Protein AF-A0A955HHL4-F1 (afdb_monomer_lite)

Foldseek 3Di:
DVVVVVVVVLVVVLVVLLVVLVVQCVPVVPVPVSNVVSVVSNVVSVVVVVVVVVVQVVVVVVVCVVPVDPDDDDDDDDPPPPVDDPDDDDDDDDDDDDDDDDDPDDDDDDPDDPPQWDWDADPVGIDTHRPPPPVVPPPPQDDPDPQWGWDFDPDPDPPTDIDTDGPDPPDQPLFFAPQKDFQPPQAAADVQLEPCVVPVRFIAHPLCRVLVNQLQVQLVVVVFAKHFHHAPPHVPADSNCCCPPDVDSCRRNRQKTWMDTDPDDPDLVSLVSSQVSLVVSQKHKAKEDQDVVVLVVSVVVPRDNVRYDHDHPDPHIIIIIGHD

Sequence (324 aa):
KVIDWIVAISSLLIILVLAYAGFGLVVSGGNQSAYEKAKGYFMNAIIGLIIILAAWTLIDTLMKVLVDDTKFGPWNEIDSSNCGGVRNLAYQHSDGQGNAAALPDAPEAPAECPANYQLTCGSSGCSCTLSIVIETPQLDGTCDNPDYVFQCPPGGGVGGSCYCAPPPPPAVPTSGCPDCIALPSGIPRKSRACDDSVNPNCQISASIASNLQLMHEVIGANGVNGQVTEAYPPTGYSPSDPTGIHSNPCHGNGTCVDYNFSGSTNSPENINIVIEAANDFGLRAVYEVELEAQRQTLINAGVPAGSIQTVAHITAPHFSIYKR

Radius of gyration: 31.94 Å; chains: 1; bounding box: 80×77×76 Å

Secondary structure (DSSP, 8-state):
-HHHHHHHHHHHHHHHHHHHHHHHHHHTTT-HHHHHHHHHHHHHHHHHHHHHHHHHHHHHHHHHHHHT-S---SS----TTSSS----------------PPPS------S-PPTTEEEEEETTEEEEEE----------S--SSTT-EEE--TT--TT---EEEPPPP----SSS-TTEEEPPTTS-B-TTSS-TTT-TT-EEEHHHHHHHHHHHHHHHHTT--EEEEE-BSPTT-BTTBTTSS-SSTTTTTTSEEEEEESSS---HHHHHHHHHHHHHTTEEEEEEES-HHHHHHHHHTT--GGGEEE-TT-SS-EEEEEE-

pLDDT: mean 77.37, std 18.68, range [34.28, 98.31]

Structure (mmCIF, N/CA/C/O backbone):
data_AF-A0A955HHL4-F1
#
_entry.id   AF-A0A955HHL4-F1
#
loop_
_atom_site.group_PDB
_atom_site.id
_atom_site.type_symbol
_atom_site.label_atom_id
_atom_site.label_alt_id
_atom_site.label_comp_id
_atom_site.label_asym_id
_atom_site.label_entity_id
_atom_site.label_seq_id
_atom_site.pdbx_PDB_ins_code
_atom_site.Cartn_x
_atom_site.Cartn_y
_atom_site.Cartn_z
_atom_site.occupancy
_atom_site.B_iso_or_equiv
_atom_site.auth_seq_id
_atom_site.auth_comp_id
_atom_site.auth_asym_id
_atom_site.auth_atom_id
_atom_site.pdbx_PDB_model_num
ATOM 1 N N . LYS A 1 1 ? -11.581 0.707 12.298 1.00 58.44 1 LYS A N 1
ATOM 2 C CA . LYS A 1 1 ? -11.362 1.834 13.244 1.00 58.44 1 LYS A CA 1
ATOM 3 C C . LYS A 1 1 ? -12.622 2.666 13.525 1.00 58.44 1 LYS A C 1
ATOM 5 O O . LYS A 1 1 ? -13.034 2.691 14.672 1.00 58.44 1 LYS A O 1
ATOM 10 N N . VAL A 1 2 ? -13.266 3.347 12.558 1.00 69.12 2 VAL A N 1
ATOM 11 C CA . VAL A 1 2 ? -14.468 4.184 12.852 1.00 69.12 2 VAL A CA 1
ATOM 12 C C . VAL A 1 2 ? -15.654 3.356 13.367 1.00 69.12 2 VAL A C 1
ATOM 14 O O . VAL A 1 2 ? -16.311 3.751 14.326 1.00 69.12 2 VAL A O 1
ATOM 17 N N . ILE A 1 3 ? -15.896 2.186 12.771 1.00 74.81 3 ILE A N 1
ATOM 18 C CA . ILE A 1 3 ? -16.975 1.276 13.184 1.00 74.81 3 ILE A CA 1
ATOM 19 C C . ILE A 1 3 ? -16.744 0.771 14.615 1.00 74.81 3 ILE A C 1
ATOM 21 O O . ILE A 1 3 ? -17.655 0.844 15.435 1.00 74.81 3 ILE A O 1
ATOM 25 N N . ASP A 1 4 ? -15.516 0.364 14.946 1.00 74.44 4 ASP A N 1
ATOM 26 C CA . ASP A 1 4 ? -15.147 -0.124 16.286 1.00 74.44 4 ASP A CA 1
ATOM 27 C C . ASP A 1 4 ? -15.416 0.932 17.366 1.00 74.44 4 ASP A C 1
ATOM 29 O O . ASP A 1 4 ? -15.992 0.636 18.414 1.00 74.44 4 ASP A O 1
ATOM 33 N N . TRP A 1 5 ? -15.082 2.194 17.076 1.00 82.81 5 TRP A N 1
ATOM 34 C CA . TRP A 1 5 ? -15.365 3.325 17.961 1.00 82.81 5 TRP A CA 1
ATOM 35 C C . TRP A 1 5 ? -16.865 3.545 18.182 1.00 82.81 5 TRP A C 1
ATOM 37 O O . TRP A 1 5 ? -17.295 3.775 19.315 1.00 82.81 5 TRP A O 1
ATOM 47 N N . ILE A 1 6 ? -17.676 3.449 17.126 1.00 82.25 6 ILE A N 1
ATOM 48 C CA . ILE A 1 6 ? -19.133 3.615 17.221 1.00 82.25 6 ILE A CA 1
ATOM 49 C C . ILE A 1 6 ? -19.755 2.473 18.032 1.00 82.25 6 ILE A C 1
ATOM 51 O O . ILE A 1 6 ? -20.616 2.725 18.880 1.00 82.25 6 ILE A O 1
ATOM 55 N N . VAL A 1 7 ? -19.306 1.232 17.819 1.00 82.88 7 VAL A N 1
ATOM 56 C CA . VAL A 1 7 ? -19.783 0.055 18.561 1.00 82.88 7 VAL A CA 1
ATOM 57 C C . VAL A 1 7 ? -19.408 0.158 20.040 1.00 82.88 7 VAL A C 1
ATOM 59 O O . VAL A 1 7 ? -20.262 -0.078 20.899 1.00 82.88 7 VAL A O 1
ATOM 62 N N . ALA A 1 8 ? -18.182 0.581 20.356 1.00 83.06 8 ALA A N 1
ATOM 63 C CA . ALA A 1 8 ? -17.728 0.765 21.733 1.00 83.06 8 ALA A CA 1
ATOM 64 C C . ALA A 1 8 ? -18.543 1.840 22.476 1.00 83.06 8 ALA A C 1
ATOM 66 O O . ALA A 1 8 ? -19.050 1.587 23.571 1.00 83.06 8 ALA A O 1
ATOM 67 N N . ILE A 1 9 ? -18.739 3.015 21.865 1.00 90.19 9 ILE A N 1
ATOM 68 C CA . ILE A 1 9 ? -19.518 4.112 22.467 1.00 90.19 9 ILE A CA 1
ATOM 69 C C . ILE A 1 9 ? -20.990 3.715 22.628 1.00 90.19 9 ILE A C 1
ATOM 71 O O . ILE A 1 9 ? -21.579 3.946 23.685 1.00 90.19 9 ILE A O 1
ATOM 75 N N . SER A 1 10 ? -21.583 3.073 21.619 1.00 86.75 10 SER A N 1
ATOM 76 C CA . SER A 1 10 ? -22.980 2.618 21.678 1.00 86.75 10 SER A CA 1
ATOM 77 C C . SER A 1 10 ? -23.187 1.578 22.780 1.00 86.75 10 SER A C 1
ATOM 79 O O . SER A 1 10 ? -24.149 1.669 23.542 1.00 86.75 10 SER A O 1
ATOM 81 N N . SER A 1 11 ? -22.253 0.635 22.920 1.00 88.31 11 SER A N 1
ATOM 82 C CA . SER A 1 11 ? -22.291 -0.386 23.975 1.00 88.31 11 SER A CA 1
ATOM 83 C C . SER A 1 11 ? -22.210 0.243 25.367 1.00 88.31 11 SER A C 1
ATOM 85 O O . SER A 1 11 ? -22.990 -0.107 26.252 1.00 88.31 11 SER A O 1
ATOM 87 N N . LEU A 1 12 ? -21.329 1.231 25.552 1.00 93.62 12 LEU A N 1
ATOM 88 C CA . LEU A 1 12 ? -21.210 1.964 26.812 1.00 93.62 12 LEU A CA 1
ATOM 89 C C . LEU A 1 12 ? -22.505 2.715 27.164 1.00 93.62 12 LEU A C 1
ATOM 91 O O . LEU A 1 12 ? -22.959 2.663 28.307 1.00 93.62 12 LEU A O 1
ATOM 95 N N . LEU A 1 13 ? -23.131 3.377 26.187 1.00 93.19 13 LEU A N 1
ATOM 96 C CA . LEU A 1 13 ? -24.400 4.084 26.392 1.00 93.19 13 LEU A CA 1
ATOM 97 C C . LEU A 1 13 ? -25.528 3.131 26.803 1.00 93.19 13 LEU A C 1
ATOM 99 O O . LEU A 1 13 ? -26.284 3.450 27.720 1.00 93.19 13 LEU A O 1
ATOM 103 N N . ILE A 1 14 ? -25.616 1.950 26.183 1.00 92.69 14 ILE A N 1
ATOM 104 C CA . ILE A 1 14 ? -26.604 0.927 26.557 1.00 92.69 14 ILE A CA 1
ATOM 105 C C . ILE A 1 14 ? -26.404 0.496 28.014 1.00 92.69 14 ILE A C 1
ATOM 107 O O . ILE A 1 14 ? -27.377 0.440 28.767 1.00 92.69 14 ILE A O 1
ATOM 111 N N . ILE A 1 15 ? -25.159 0.259 28.440 1.00 95.44 15 ILE A N 1
ATOM 112 C CA . ILE A 1 15 ? -24.839 -0.115 29.827 1.00 95.44 15 ILE A CA 1
ATOM 113 C C . ILE A 1 15 ? -25.286 0.978 30.805 1.00 95.44 15 ILE A C 1
ATOM 115 O O . ILE A 1 15 ? -25.924 0.673 31.814 1.00 95.44 15 ILE A O 1
ATOM 119 N N . LEU A 1 16 ? -25.011 2.250 30.501 1.00 96.50 16 LEU A N 1
ATOM 120 C CA . LEU A 1 16 ? -25.405 3.372 31.359 1.00 96.50 16 LEU A CA 1
ATOM 121 C C . LEU A 1 16 ? -26.928 3.514 31.469 1.00 96.50 16 LEU A C 1
ATOM 123 O O . LEU A 1 16 ? -27.446 3.726 32.567 1.00 96.50 16 LEU A O 1
ATOM 127 N N . VAL A 1 17 ? -27.655 3.356 30.361 1.00 95.62 17 VAL A N 1
ATOM 128 C CA . VAL A 1 17 ? -29.125 3.412 30.362 1.00 95.62 17 VAL A CA 1
ATOM 129 C C . VAL A 1 17 ? -29.716 2.240 31.144 1.00 95.62 17 VAL A C 1
ATOM 131 O O . VAL A 1 17 ? -30.630 2.449 31.943 1.00 95.62 17 VAL A O 1
ATOM 134 N N . LEU A 1 18 ? -29.184 1.026 30.973 1.00 95.50 18 LEU A N 1
ATOM 135 C CA . LEU A 1 18 ? -29.625 -0.152 31.725 1.00 95.50 18 LEU A CA 1
ATOM 136 C C . LEU A 1 18 ? -29.349 -0.007 33.223 1.00 95.50 18 LEU A C 1
ATOM 138 O O . LEU A 1 18 ? -30.218 -0.340 34.027 1.00 95.50 18 LEU A O 1
ATOM 142 N N . ALA A 1 19 ? -28.190 0.534 33.606 1.00 96.69 19 ALA A N 1
ATOM 143 C CA . ALA A 1 19 ? -27.858 0.802 35.002 1.00 96.69 19 ALA A CA 1
ATOM 144 C C . ALA A 1 19 ? -28.785 1.867 35.612 1.00 96.69 19 ALA A C 1
ATOM 146 O O . ALA A 1 19 ? -29.329 1.659 36.696 1.00 96.69 19 ALA A O 1
ATOM 147 N N . TYR A 1 20 ? -29.026 2.974 34.900 1.00 96.38 20 TYR A N 1
ATOM 148 C CA . TYR A 1 20 ? -29.937 4.036 35.337 1.00 96.38 20 TYR A CA 1
ATOM 149 C C . TYR A 1 20 ? -31.377 3.528 35.496 1.00 96.38 20 TYR A C 1
ATOM 151 O O . TYR A 1 20 ? -32.010 3.742 36.532 1.00 96.38 20 TYR A O 1
ATOM 159 N N . ALA A 1 21 ? -31.888 2.812 34.493 1.00 95.81 21 ALA A N 1
ATOM 160 C CA . ALA A 1 21 ? -33.230 2.242 34.528 1.00 95.81 21 ALA A CA 1
ATOM 161 C C . ALA A 1 21 ? -33.353 1.144 35.599 1.00 95.81 21 ALA A C 1
ATOM 163 O O . ALA A 1 21 ? -34.337 1.116 36.337 1.00 95.81 21 ALA A O 1
ATOM 164 N N . GLY A 1 22 ? -32.338 0.286 35.737 1.00 95.00 22 GLY A N 1
ATOM 165 C CA . GLY A 1 22 ? -32.272 -0.766 36.751 1.00 95.00 22 GLY A CA 1
ATOM 166 C C . GLY A 1 22 ? -32.261 -0.210 38.174 1.00 95.00 22 GLY A C 1
ATOM 167 O O . GLY A 1 22 ? -33.030 -0.663 39.020 1.00 95.00 22 GLY A O 1
ATOM 168 N N . PHE A 1 23 ? -31.470 0.833 38.429 1.00 96.25 23 PHE A N 1
ATOM 169 C CA . PHE A 1 23 ? -31.482 1.535 39.712 1.00 96.25 23 PHE A CA 1
ATOM 170 C C . PHE A 1 23 ? -32.852 2.165 40.000 1.00 96.25 23 PHE A C 1
ATOM 172 O O . PHE A 1 23 ? -33.385 2.019 41.101 1.00 96.25 23 PHE A O 1
ATOM 179 N N . GLY A 1 24 ? -33.465 2.798 38.994 1.00 94.25 24 GLY A N 1
ATOM 180 C CA . GLY A 1 24 ? -34.817 3.349 39.099 1.00 94.25 24 GLY A CA 1
ATOM 181 C C . GLY A 1 24 ? -35.877 2.297 39.443 1.00 94.25 24 GLY A C 1
ATOM 182 O O . GLY A 1 24 ? -36.775 2.576 40.234 1.00 94.25 24 GLY A O 1
ATOM 183 N N . LEU A 1 25 ? -35.750 1.074 38.916 1.00 94.19 25 LEU A N 1
ATOM 184 C CA . LEU A 1 25 ? -36.640 -0.039 39.258 1.00 94.19 25 LEU A CA 1
ATOM 185 C C . LEU A 1 25 ? -36.514 -0.430 40.737 1.00 94.19 25 LEU A C 1
ATOM 187 O O . LEU A 1 25 ? -37.538 -0.591 41.400 1.00 94.19 25 LEU A O 1
ATOM 191 N N . VAL A 1 26 ? -35.292 -0.518 41.271 1.00 95.62 26 VAL A N 1
ATOM 192 C CA . VAL A 1 26 ? -35.042 -0.911 42.673 1.00 95.62 26 VAL A CA 1
ATOM 193 C C . VAL A 1 26 ? -35.503 0.164 43.662 1.00 95.62 26 VAL A C 1
ATOM 195 O O . VAL A 1 26 ? -36.130 -0.153 44.671 1.00 95.62 26 VAL A O 1
ATOM 198 N N . VAL A 1 27 ? -35.232 1.440 43.375 1.00 95.50 27 VAL A N 1
ATOM 199 C CA . VAL A 1 27 ? -35.503 2.557 44.305 1.00 95.50 27 VAL A CA 1
ATOM 200 C C . VAL A 1 27 ? -36.935 3.097 44.189 1.00 95.50 27 VAL A C 1
ATOM 202 O O . VAL A 1 27 ? -37.364 3.899 45.014 1.00 95.50 27 VAL A O 1
ATOM 205 N N . SER A 1 28 ? -37.721 2.624 43.217 1.00 93.06 28 SER A N 1
ATOM 206 C CA . SER A 1 28 ? -39.102 3.079 42.993 1.00 93.06 28 SER A CA 1
ATOM 207 C C . SER A 1 28 ? -40.029 2.937 44.211 1.00 93.06 28 SER A C 1
ATOM 209 O O . SER A 1 28 ? -41.023 3.659 44.293 1.00 93.06 28 SER A O 1
ATOM 211 N N . GLY A 1 29 ? -39.709 2.064 45.176 1.00 88.94 29 GLY A N 1
ATOM 212 C CA . GLY A 1 29 ? -40.283 2.100 46.529 1.00 88.94 29 GLY A CA 1
ATOM 213 C C . GLY A 1 29 ? -41.813 1.988 46.598 1.00 88.94 29 GLY A C 1
ATOM 214 O O . GLY A 1 29 ? -42.413 2.482 47.547 1.00 88.94 29 GLY A O 1
ATOM 215 N N . GLY A 1 30 ? -42.453 1.388 45.588 1.00 87.06 30 GLY A N 1
ATOM 216 C CA . GLY A 1 30 ? -43.914 1.260 45.493 1.00 87.06 30 GLY A CA 1
ATOM 217 C C . GLY A 1 30 ? -44.631 2.409 44.768 1.00 87.06 30 GLY A C 1
ATOM 218 O O . GLY A 1 30 ? -45.850 2.365 44.618 1.00 87.06 30 GLY A O 1
ATOM 219 N N . ASN A 1 31 ? -43.914 3.421 44.267 1.00 94.56 31 ASN A N 1
ATOM 220 C CA . ASN A 1 31 ? -44.491 4.420 43.368 1.00 94.56 31 ASN A CA 1
ATOM 221 C C . ASN A 1 31 ? -44.706 3.807 41.972 1.00 94.56 31 ASN A C 1
ATOM 223 O O . ASN A 1 31 ? -43.765 3.673 41.186 1.00 94.56 31 ASN A O 1
ATOM 227 N N . GLN A 1 32 ? -45.961 3.476 41.660 1.00 93.31 32 GLN A N 1
ATOM 228 C CA . GLN A 1 32 ? -46.356 2.836 40.402 1.00 93.31 32 GLN A CA 1
ATOM 229 C C . GLN A 1 32 ? -45.919 3.628 39.158 1.00 93.31 32 GLN A C 1
ATOM 231 O O . GLN A 1 32 ? -45.435 3.047 38.190 1.00 93.31 32 GLN A O 1
ATOM 236 N N . SER A 1 33 ? -46.019 4.961 39.196 1.00 92.94 33 SER A N 1
ATOM 237 C CA . SER A 1 33 ? -45.634 5.815 38.066 1.00 92.94 33 SER A CA 1
ATOM 238 C C . SER A 1 33 ? -44.121 5.791 37.821 1.00 92.94 33 SER A C 1
ATOM 240 O O . SER A 1 33 ? -43.669 5.682 36.679 1.00 92.94 33 SER A O 1
ATOM 242 N N . ALA A 1 34 ? -43.323 5.836 38.892 1.00 92.31 34 ALA A N 1
ATOM 243 C CA . ALA A 1 34 ? -41.868 5.741 38.792 1.00 92.31 34 ALA A CA 1
ATOM 244 C C . ALA A 1 34 ? -41.421 4.358 38.289 1.00 92.31 34 ALA A C 1
ATOM 246 O O . ALA A 1 34 ? -40.525 4.272 37.447 1.00 92.31 34 ALA A O 1
ATOM 247 N N . TYR A 1 35 ? -42.083 3.292 38.753 1.00 94.94 35 TYR A N 1
ATOM 248 C CA . TYR A 1 35 ? -41.841 1.924 38.298 1.00 94.94 35 TYR A CA 1
ATOM 249 C C . TYR A 1 35 ? -42.119 1.759 36.799 1.00 94.94 35 TYR A C 1
ATOM 251 O O . TYR A 1 35 ? -41.266 1.265 36.062 1.00 94.94 35 TYR A O 1
ATOM 259 N N . GLU A 1 36 ? -43.282 2.212 36.324 1.00 94.56 36 GLU A N 1
ATOM 260 C CA . GLU A 1 36 ? -43.659 2.105 34.910 1.00 94.56 36 GLU A CA 1
ATOM 261 C C . GLU A 1 36 ? -42.694 2.875 34.005 1.00 94.56 36 GLU A C 1
ATOM 263 O O . GLU A 1 36 ? -42.279 2.364 32.961 1.00 94.56 36 GLU A O 1
ATOM 268 N N . LYS A 1 37 ? -42.254 4.062 34.439 1.00 93.81 37 LYS A N 1
ATOM 269 C CA . LYS A 1 37 ? -41.269 4.860 33.704 1.00 93.81 37 LYS A CA 1
ATOM 270 C C . LYS A 1 37 ? -39.905 4.167 33.628 1.00 93.81 37 LYS A C 1
ATOM 272 O O . LYS A 1 37 ? -39.328 4.075 32.544 1.00 93.81 37 LYS A O 1
ATOM 277 N N . ALA A 1 38 ? -39.402 3.646 34.748 1.00 93.38 38 ALA A N 1
ATOM 278 C CA . ALA A 1 38 ? -38.130 2.923 34.788 1.00 93.38 38 ALA A CA 1
ATOM 279 C C . ALA A 1 38 ? -38.178 1.632 33.949 1.00 93.38 38 ALA A C 1
ATOM 281 O O . ALA A 1 38 ? -37.255 1.357 33.179 1.00 93.38 38 ALA A O 1
ATOM 282 N N . LYS A 1 39 ? -39.292 0.891 34.009 1.00 94.06 39 LYS A N 1
ATOM 283 C CA . LYS A 1 39 ? -39.538 -0.297 33.178 1.00 94.06 39 LYS A CA 1
ATOM 284 C C 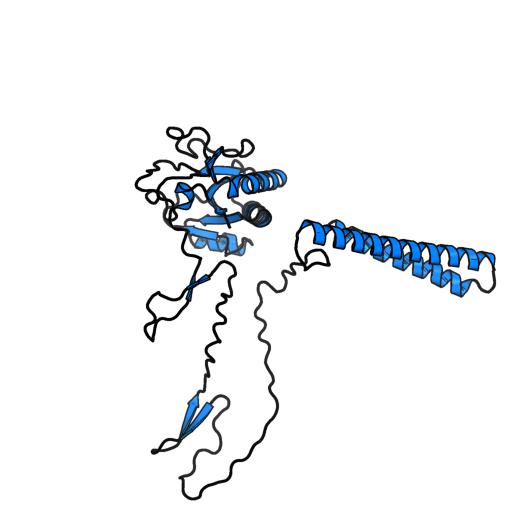. LYS A 1 39 ? -39.555 0.041 31.688 1.00 94.06 39 LYS A C 1
ATOM 286 O O . LYS A 1 39 ? -38.993 -0.711 30.895 1.00 94.06 39 LYS A O 1
ATOM 291 N N . GLY A 1 40 ? -40.164 1.166 31.308 1.00 94.81 40 GLY A N 1
ATOM 292 C CA . GLY A 1 40 ? -40.180 1.645 29.925 1.00 94.81 40 GLY A CA 1
ATOM 293 C C . GLY A 1 40 ? -38.772 1.884 29.379 1.00 94.81 40 GLY A C 1
ATOM 294 O O . GLY A 1 40 ? -38.430 1.372 28.316 1.00 94.81 40 GLY A O 1
ATOM 295 N N . TYR A 1 41 ? -37.921 2.586 30.133 1.00 93.44 41 TYR A N 1
ATOM 296 C CA . TYR A 1 41 ? -36.526 2.801 29.730 1.00 93.44 41 TYR A CA 1
ATOM 297 C C . TYR A 1 41 ? -35.731 1.500 29.637 1.00 93.44 41 TYR A C 1
ATOM 299 O O . TYR A 1 41 ? -34.997 1.303 28.670 1.00 93.44 41 TYR A O 1
ATOM 307 N N . PHE A 1 42 ? -35.918 0.596 30.599 1.00 93.12 42 PHE A N 1
ATOM 308 C CA . PHE A 1 42 ? -35.255 -0.703 30.599 1.00 93.12 42 PHE A CA 1
ATOM 309 C C . PHE A 1 42 ? -35.629 -1.532 29.361 1.00 93.12 42 PHE A C 1
ATOM 311 O O . PHE A 1 42 ? -34.757 -2.065 28.677 1.00 93.12 42 PHE A O 1
ATOM 318 N N . MET A 1 43 ? -36.921 -1.589 29.022 1.00 94.94 43 MET A N 1
ATOM 319 C CA . MET A 1 43 ? -37.393 -2.360 27.872 1.00 94.94 43 MET A CA 1
ATOM 320 C C . MET A 1 43 ? -36.953 -1.747 26.540 1.00 94.94 43 MET A C 1
ATOM 322 O O . MET A 1 43 ? -36.532 -2.471 25.642 1.00 94.94 43 MET A O 1
ATOM 326 N N . ASN A 1 44 ? -36.972 -0.417 26.424 1.00 93.62 44 ASN A N 1
ATOM 327 C CA . ASN A 1 44 ? -36.486 0.269 25.226 1.00 93.62 44 ASN A CA 1
ATOM 328 C C . ASN A 1 44 ? -34.991 0.008 24.984 1.00 93.62 44 ASN A C 1
ATOM 330 O O . ASN A 1 44 ? -34.586 -0.202 23.841 1.00 93.62 44 ASN A O 1
ATOM 334 N N . ALA A 1 45 ? -34.180 -0.033 26.046 1.00 92.81 45 ALA A N 1
ATOM 335 C CA . ALA A 1 45 ? -32.761 -0.370 25.941 1.00 92.81 45 ALA A CA 1
ATOM 336 C C . ALA A 1 45 ? -32.541 -1.819 25.467 1.00 92.81 45 ALA A C 1
ATOM 338 O O . ALA A 1 45 ? -31.704 -2.056 24.596 1.00 92.81 45 ALA A O 1
ATOM 339 N N . ILE A 1 46 ? -33.328 -2.777 25.973 1.00 93.81 46 ILE A N 1
ATOM 340 C CA . ILE A 1 46 ? -33.281 -4.179 25.522 1.00 93.81 46 ILE A CA 1
ATOM 341 C C . ILE A 1 46 ? -33.676 -4.301 24.048 1.00 93.81 46 ILE A C 1
ATOM 343 O O . ILE A 1 46 ? -32.993 -4.983 23.287 1.00 93.81 46 ILE A O 1
ATOM 347 N N . ILE A 1 47 ? -34.748 -3.625 23.626 1.00 95.31 47 ILE A N 1
ATOM 348 C CA . ILE A 1 47 ? -35.189 -3.636 22.225 1.00 95.31 47 ILE A CA 1
ATOM 349 C C . ILE A 1 47 ? -34.088 -3.077 21.315 1.00 95.31 47 ILE A C 1
ATOM 351 O O . ILE A 1 47 ? -33.783 -3.678 20.288 1.00 95.31 47 ILE A O 1
ATOM 355 N N . GLY A 1 48 ? -33.444 -1.974 21.711 1.00 91.38 48 GLY A N 1
ATOM 356 C CA . GLY A 1 48 ? -32.311 -1.410 20.975 1.00 91.38 48 GLY A CA 1
ATOM 357 C C . GLY A 1 48 ? -31.145 -2.392 20.830 1.00 91.38 48 GLY A C 1
ATOM 358 O O . GLY A 1 48 ? -30.611 -2.550 19.733 1.00 91.38 48 GLY A O 1
ATOM 359 N N . LEU A 1 49 ? -30.795 -3.109 21.903 1.00 90.56 49 LEU A N 1
ATOM 360 C CA . LEU A 1 49 ? -29.753 -4.139 21.868 1.00 90.56 49 LEU A CA 1
ATOM 361 C C . LEU A 1 49 ? -30.098 -5.273 20.889 1.00 90.56 49 LEU A C 1
ATOM 363 O O . LEU A 1 49 ? -29.248 -5.680 20.100 1.00 90.56 49 LEU A O 1
ATOM 367 N N . ILE A 1 50 ? -31.347 -5.749 20.899 1.00 94.81 50 ILE A N 1
ATOM 368 C CA . ILE A 1 50 ? -31.814 -6.795 19.975 1.00 94.81 50 ILE A CA 1
ATOM 369 C C . ILE A 1 50 ? -31.708 -6.323 18.521 1.00 94.81 50 ILE A C 1
ATOM 371 O O . ILE A 1 50 ? -31.244 -7.081 17.673 1.00 94.81 50 ILE A O 1
ATOM 375 N N . ILE A 1 51 ? -32.094 -5.076 18.229 1.00 93.50 51 ILE A N 1
ATOM 376 C CA . ILE A 1 51 ? -31.999 -4.507 16.875 1.00 93.50 51 ILE A CA 1
ATOM 377 C C . ILE A 1 51 ? -30.541 -4.452 16.404 1.00 93.50 51 ILE A C 1
ATOM 379 O O . ILE A 1 51 ? -30.264 -4.829 15.268 1.00 93.50 51 ILE A O 1
ATOM 383 N N . ILE A 1 52 ? -29.605 -4.028 17.260 1.00 89.12 52 ILE A N 1
ATOM 384 C CA . ILE A 1 52 ? -28.174 -3.971 16.915 1.00 89.12 52 ILE A CA 1
ATOM 385 C C . ILE A 1 52 ? -27.628 -5.372 16.615 1.00 89.12 52 ILE A C 1
ATOM 387 O O . ILE A 1 52 ? -26.947 -5.559 15.607 1.00 89.12 52 ILE A O 1
ATOM 391 N N . LEU A 1 53 ? -27.963 -6.365 17.444 1.00 87.06 53 LEU A N 1
ATOM 392 C CA . LEU A 1 53 ? -27.546 -7.752 17.221 1.00 87.06 53 LEU A CA 1
ATOM 393 C C . LEU A 1 53 ? -28.154 -8.334 15.938 1.00 87.06 53 LEU A C 1
ATOM 395 O O . LEU A 1 53 ? -27.457 -9.010 15.189 1.00 87.06 53 LEU A O 1
ATOM 399 N N . ALA A 1 54 ? -29.423 -8.037 15.651 1.00 92.00 54 ALA A N 1
ATOM 400 C CA . ALA A 1 54 ? -30.083 -8.475 14.423 1.00 92.00 54 ALA A CA 1
ATOM 401 C C . ALA A 1 54 ? -29.490 -7.808 13.171 1.00 92.00 54 ALA A C 1
ATOM 403 O O . ALA A 1 54 ? -29.306 -8.459 12.147 1.00 92.00 54 ALA A O 1
ATOM 404 N N . ALA A 1 55 ? -29.159 -6.517 13.238 1.00 90.06 55 ALA A N 1
ATOM 405 C CA . ALA A 1 55 ? -28.482 -5.828 12.144 1.00 90.06 55 ALA A CA 1
ATOM 406 C C . ALA A 1 55 ? -27.104 -6.448 11.874 1.00 90.06 55 ALA A C 1
ATOM 408 O O . ALA A 1 55 ? -26.755 -6.700 10.723 1.00 90.06 55 ALA A O 1
ATOM 409 N N . TRP A 1 56 ? -26.353 -6.755 12.935 1.00 85.12 56 TRP A N 1
ATOM 410 C CA . TRP A 1 56 ? -25.056 -7.421 12.835 1.00 85.12 56 TRP A CA 1
ATOM 411 C C . TRP A 1 56 ? -25.165 -8.795 12.158 1.00 85.12 56 TRP A C 1
ATOM 413 O O . TRP A 1 56 ? -24.446 -9.049 11.193 1.00 85.12 56 TRP A O 1
ATOM 423 N N . THR A 1 57 ? -26.103 -9.653 12.579 1.00 87.50 57 THR A N 1
ATOM 424 C CA . THR A 1 57 ? -26.277 -10.986 11.970 1.00 87.50 57 THR A CA 1
ATOM 425 C C . THR A 1 57 ? -26.754 -10.921 10.520 1.00 87.50 57 THR A C 1
ATOM 427 O O . THR A 1 57 ? -26.355 -11.755 9.705 1.00 87.50 57 THR A O 1
ATOM 430 N N . LEU A 1 58 ? -27.590 -9.938 10.170 1.00 90.12 58 LEU A N 1
ATOM 431 C CA . LEU A 1 58 ? -28.068 -9.752 8.798 1.00 90.12 58 LEU A CA 1
ATOM 432 C C . LEU A 1 58 ? -26.938 -9.365 7.846 1.00 90.12 58 LEU A C 1
ATOM 434 O O . LEU A 1 58 ? -26.825 -9.962 6.776 1.00 90.12 58 LEU A O 1
ATOM 438 N N . ILE A 1 59 ? -26.096 -8.403 8.234 1.00 88.19 59 ILE A N 1
ATOM 439 C CA . ILE A 1 59 ? -24.934 -8.012 7.425 1.00 88.19 59 ILE A CA 1
ATOM 440 C C . ILE A 1 59 ? -23.998 -9.220 7.279 1.00 88.19 59 ILE A C 1
ATOM 442 O O . ILE A 1 59 ? -23.497 -9.468 6.185 1.00 88.19 59 ILE A O 1
ATOM 446 N N . ASP A 1 60 ? -23.794 -10.001 8.349 1.00 83.00 60 ASP A N 1
ATOM 447 C CA . ASP A 1 60 ? -22.885 -11.166 8.357 1.00 83.00 60 ASP A CA 1
ATOM 448 C C . ASP A 1 60 ? -23.351 -12.249 7.395 1.00 83.00 60 ASP A C 1
ATOM 450 O O . ASP A 1 60 ? -22.591 -12.740 6.558 1.00 83.00 60 ASP A O 1
ATOM 454 N N . THR A 1 61 ? -24.647 -12.529 7.432 1.00 86.38 61 THR A N 1
ATOM 455 C CA . THR A 1 61 ? -25.275 -13.478 6.518 1.00 86.38 61 THR A CA 1
ATOM 456 C C . THR A 1 61 ? -25.194 -12.993 5.070 1.00 86.38 61 THR A C 1
ATOM 458 O O . THR A 1 61 ? -24.882 -13.781 4.180 1.00 86.38 61 THR A O 1
ATOM 461 N N . LEU A 1 62 ? -25.436 -11.701 4.817 1.00 88.06 62 LEU A N 1
ATOM 462 C CA . LEU A 1 62 ? -25.367 -11.135 3.469 1.00 88.06 62 LEU A CA 1
ATOM 463 C C . LEU A 1 62 ? -23.949 -11.222 2.885 1.00 88.06 62 LEU A C 1
ATOM 465 O O . LEU A 1 62 ? -23.792 -11.609 1.730 1.00 88.06 62 LEU A O 1
ATOM 469 N N . MET A 1 63 ? -22.922 -10.911 3.678 1.00 79.50 63 MET A N 1
ATOM 470 C CA . MET A 1 63 ? -21.526 -10.973 3.230 1.00 79.50 63 MET A CA 1
ATOM 471 C C . MET A 1 63 ? -21.081 -12.404 2.915 1.00 79.50 63 MET A C 1
ATOM 473 O O . MET A 1 63 ? -20.431 -12.619 1.894 1.00 79.50 63 MET A O 1
ATOM 477 N N . LYS A 1 64 ? -21.499 -13.392 3.717 1.00 75.19 64 LYS A N 1
ATOM 478 C CA . LYS A 1 64 ? -21.245 -14.818 3.437 1.00 75.19 64 LYS A CA 1
ATOM 479 C C . LYS A 1 64 ? -21.805 -15.259 2.088 1.00 75.19 64 LYS A C 1
ATOM 481 O O . LYS A 1 64 ? -21.153 -15.989 1.354 1.00 75.19 64 LYS A O 1
ATOM 486 N N . VAL A 1 65 ? -23.005 -14.788 1.749 1.00 87.19 65 VAL A N 1
ATOM 487 C CA . VAL A 1 65 ? -23.671 -15.134 0.485 1.00 87.19 65 VAL A CA 1
ATOM 488 C C . VAL A 1 65 ? -22.961 -14.509 -0.718 1.00 87.19 65 VAL A C 1
ATOM 490 O O . VAL A 1 65 ? -22.917 -15.119 -1.781 1.00 87.19 65 VAL A O 1
ATOM 493 N N . LEU A 1 66 ? -22.418 -13.298 -0.573 1.00 84.81 66 LEU A N 1
ATOM 494 C CA . LEU A 1 66 ? -21.805 -12.566 -1.685 1.00 84.81 66 LEU A CA 1
ATOM 495 C C . LEU A 1 66 ? -20.356 -12.982 -1.981 1.00 84.81 66 LEU A C 1
ATOM 497 O O . LEU A 1 66 ? -19.915 -12.809 -3.114 1.00 84.81 66 LEU A O 1
ATOM 501 N N . VAL A 1 67 ? -19.622 -13.490 -0.987 1.00 82.38 67 VAL A N 1
ATOM 502 C CA . VAL A 1 67 ? -18.169 -13.742 -1.084 1.00 82.38 67 VAL A CA 1
ATOM 503 C C . VAL A 1 67 ? -17.825 -15.236 -1.247 1.00 82.38 67 VAL A C 1
ATOM 505 O O . VAL A 1 67 ? -16.669 -15.566 -1.472 1.00 82.38 67 VAL A O 1
ATOM 508 N N . ASP A 1 68 ? -18.820 -16.134 -1.205 1.00 68.81 68 ASP A N 1
ATOM 509 C CA . ASP A 1 68 ? -18.662 -17.602 -1.320 1.00 68.81 68 ASP A CA 1
ATOM 510 C C . ASP A 1 68 ? -17.603 -18.187 -0.362 1.00 68.81 68 ASP A C 1
ATOM 512 O O . ASP A 1 68 ? -16.882 -19.134 -0.672 1.00 68.81 68 ASP A O 1
ATOM 516 N N . ASP A 1 69 ? -17.514 -17.602 0.835 1.00 65.81 69 ASP A N 1
ATOM 517 C CA . ASP A 1 69 ? -16.679 -18.088 1.929 1.00 65.81 69 ASP A CA 1
ATOM 518 C C . ASP A 1 69 ? -17.571 -18.583 3.075 1.00 65.81 69 ASP A C 1
ATOM 520 O O . ASP A 1 69 ? -18.556 -17.953 3.474 1.00 65.81 69 ASP A O 1
ATOM 524 N N . THR A 1 70 ? -17.231 -19.758 3.601 1.00 62.44 70 THR A N 1
ATOM 525 C CA . THR A 1 70 ? -17.956 -20.411 4.702 1.00 62.44 70 THR A CA 1
ATOM 526 C C . THR A 1 70 ? -17.462 -19.963 6.077 1.00 62.44 70 THR A C 1
ATOM 528 O O . THR A 1 70 ? -18.136 -20.202 7.084 1.00 62.44 70 THR A O 1
ATOM 531 N N . LYS A 1 71 ? -16.328 -19.261 6.138 1.00 63.78 71 LYS A N 1
ATOM 532 C CA . LYS A 1 71 ? -15.937 -18.431 7.283 1.00 63.78 71 LYS A CA 1
ATOM 533 C C . LYS A 1 71 ? -16.520 -17.042 6.986 1.00 63.78 71 LYS A C 1
ATOM 535 O O . LYS A 1 71 ? -16.433 -16.588 5.863 1.00 63.78 71 LYS A O 1
ATOM 540 N N . PHE A 1 72 ? -17.327 -16.416 7.850 1.00 65.75 72 PHE A N 1
ATOM 541 C CA . PHE A 1 72 ? -16.808 -15.356 8.729 1.00 65.75 72 PHE A CA 1
ATOM 542 C C . PHE A 1 72 ? -17.744 -14.878 9.865 1.00 65.75 72 PHE A C 1
ATOM 544 O O . PHE A 1 72 ? -18.894 -15.291 9.979 1.00 65.75 72 PHE A O 1
ATOM 551 N N . GLY A 1 73 ? -17.141 -14.024 10.709 1.00 55.91 73 GLY A N 1
ATOM 552 C CA . GLY A 1 73 ? -17.608 -13.254 11.875 1.00 55.91 73 GLY A CA 1
ATOM 553 C C . GLY A 1 73 ? -16.497 -13.300 12.956 1.00 55.91 73 GLY A C 1
ATOM 554 O O . GLY A 1 73 ? -16.050 -14.417 13.215 1.00 55.91 73 GLY A O 1
ATOM 555 N N . PRO A 1 74 ? -15.983 -12.202 13.579 1.00 53.78 74 PRO A N 1
ATOM 556 C CA . PRO A 1 74 ? -16.399 -10.795 13.594 1.00 53.78 74 PRO A CA 1
ATOM 557 C C . PRO A 1 74 ? -15.457 -9.886 12.759 1.00 53.78 74 PRO A C 1
ATOM 559 O O . PRO A 1 74 ? -14.422 -9.436 13.229 1.00 53.78 74 PRO A O 1
ATOM 562 N N . TRP A 1 75 ? -15.818 -9.622 11.501 1.00 56.28 75 TRP A N 1
ATOM 563 C CA . TRP A 1 75 ? -15.352 -8.516 10.629 1.00 56.28 75 TRP A CA 1
ATOM 564 C C . TRP A 1 75 ? -13.849 -8.178 10.484 1.00 56.28 75 TRP A C 1
ATOM 566 O O . TRP A 1 75 ? -13.529 -7.099 9.991 1.00 56.28 75 TRP A O 1
ATOM 576 N N . ASN A 1 76 ? -12.972 -9.151 10.750 1.00 56.06 76 ASN A N 1
ATOM 577 C CA . ASN A 1 76 ? -11.590 -9.280 10.255 1.00 56.06 76 ASN A CA 1
ATOM 578 C C . ASN A 1 76 ? -10.472 -8.628 11.102 1.00 56.06 76 ASN A C 1
ATOM 580 O O . ASN A 1 76 ? -9.919 -7.579 10.775 1.00 56.06 76 ASN A O 1
ATOM 584 N N . GLU A 1 77 ? -10.116 -9.321 12.184 1.00 52.75 77 GLU A N 1
ATOM 585 C CA . GLU A 1 77 ? -8.947 -9.103 13.038 1.00 52.75 77 GLU A CA 1
ATOM 586 C C . GLU A 1 77 ? -7.671 -9.655 12.367 1.00 52.75 77 GLU A C 1
ATOM 588 O O . GLU A 1 77 ? -7.534 -10.860 12.168 1.00 52.75 77 GLU A O 1
ATOM 593 N N . ILE A 1 78 ? -6.714 -8.774 12.057 1.00 44.03 78 ILE A N 1
ATOM 594 C CA . ILE A 1 78 ? -5.290 -9.110 12.174 1.00 44.03 78 ILE A CA 1
ATOM 595 C C . ILE A 1 78 ? -4.842 -8.480 13.493 1.00 44.03 78 ILE A C 1
ATOM 597 O O . ILE A 1 78 ? -4.655 -7.264 13.561 1.00 44.03 78 ILE A O 1
ATOM 601 N N . ASP A 1 79 ? -4.688 -9.287 14.545 1.00 47.97 79 ASP A N 1
ATOM 602 C CA . ASP A 1 79 ? -3.892 -8.879 15.701 1.00 47.97 79 ASP A CA 1
ATOM 603 C C . ASP A 1 79 ? -2.409 -8.966 15.315 1.00 47.97 79 ASP A C 1
ATOM 605 O O . ASP A 1 79 ? -1.832 -10.043 15.157 1.00 47.97 79 ASP A O 1
ATOM 609 N N . SER A 1 80 ? -1.788 -7.803 15.145 1.00 48.75 80 SER A N 1
ATOM 610 C CA . SER A 1 80 ? -0.365 -7.650 14.857 1.00 48.75 80 SER A CA 1
ATOM 611 C C . SER A 1 80 ? 0.545 -7.903 16.069 1.00 48.75 80 SER A C 1
ATOM 613 O O . SER A 1 80 ? 1.762 -7.780 15.936 1.00 48.75 80 SER A O 1
ATOM 615 N N . SER A 1 81 ? 0.021 -8.310 17.233 1.00 49.69 81 SER A N 1
ATOM 616 C CA . SER A 1 81 ? 0.839 -8.668 18.401 1.00 49.69 81 SER A CA 1
ATOM 617 C C . SER A 1 81 ? 1.563 -10.022 18.280 1.00 49.69 81 SER A C 1
ATOM 619 O O . SER A 1 81 ? 2.509 -10.267 19.030 1.00 49.69 81 SER A O 1
ATOM 621 N N . ASN A 1 82 ? 1.190 -10.867 17.306 1.00 48.22 82 ASN A N 1
ATOM 622 C CA . ASN A 1 82 ? 1.815 -12.177 17.053 1.00 48.22 82 ASN A CA 1
ATOM 623 C C . ASN A 1 82 ? 2.549 -12.302 15.705 1.00 48.22 82 ASN A C 1
ATOM 625 O O . ASN A 1 82 ? 3.114 -13.355 15.411 1.00 48.22 82 ASN A O 1
ATOM 629 N N . CYS A 1 83 ? 2.649 -11.231 14.916 1.00 50.38 83 CYS A N 1
ATOM 630 C CA . CYS A 1 83 ? 3.531 -11.197 13.746 1.00 50.38 83 CYS A CA 1
ATOM 631 C C . CYS A 1 83 ? 4.888 -10.590 14.129 1.00 50.38 83 CYS A C 1
ATOM 633 O O . CYS A 1 83 ? 5.229 -9.482 13.724 1.00 50.38 83 CYS A O 1
ATOM 635 N N . GLY A 1 84 ? 5.645 -11.330 14.948 1.00 49.19 84 GLY A N 1
ATOM 636 C CA . GLY A 1 84 ? 7.029 -11.007 15.308 1.00 49.19 84 GLY A CA 1
ATOM 637 C C . GLY A 1 84 ? 7.358 -11.176 16.791 1.00 49.19 84 GLY A C 1
ATOM 638 O O . GLY A 1 84 ? 7.723 -10.212 17.457 1.00 49.19 84 GLY A O 1
ATOM 639 N N . GLY A 1 85 ? 7.273 -12.398 17.324 1.00 43.22 85 GLY A N 1
ATOM 640 C CA . GLY A 1 85 ? 7.754 -12.675 18.676 1.00 43.22 85 GLY A CA 1
ATOM 641 C C . GLY A 1 85 ? 7.692 -14.147 19.049 1.00 43.22 85 GLY A C 1
ATOM 642 O O . GLY A 1 85 ? 6.743 -14.584 19.688 1.00 43.22 85 GLY A O 1
ATOM 643 N N . VAL A 1 86 ? 8.735 -14.902 18.701 1.00 40.75 86 VAL A N 1
ATOM 644 C CA . VAL A 1 86 ? 8.987 -16.249 19.230 1.00 40.75 86 VAL A CA 1
ATOM 645 C C . VAL A 1 86 ? 9.044 -16.156 20.760 1.00 40.75 86 VAL A C 1
ATOM 647 O O . VAL A 1 86 ? 10.051 -15.747 21.338 1.00 40.75 86 VAL A O 1
ATOM 650 N N . ARG A 1 87 ? 7.953 -16.487 21.452 1.00 44.78 87 ARG A N 1
ATOM 651 C CA . ARG A 1 87 ? 8.006 -16.803 22.880 1.00 44.78 87 ARG A CA 1
ATOM 652 C C . ARG A 1 87 ? 8.115 -18.311 22.986 1.00 44.78 87 ARG A C 1
ATOM 654 O O . ARG A 1 87 ? 7.152 -19.024 22.737 1.00 44.78 87 ARG A O 1
ATOM 661 N N . ASN A 1 88 ? 9.315 -18.765 23.340 1.00 45.53 88 ASN A N 1
ATOM 662 C CA . ASN A 1 88 ? 9.593 -20.135 23.749 1.00 45.53 88 ASN A CA 1
ATOM 663 C C . ASN A 1 88 ? 8.576 -20.559 24.816 1.00 45.53 88 ASN A C 1
ATOM 665 O O . ASN A 1 88 ? 8.679 -20.150 25.975 1.00 45.53 88 ASN A O 1
ATOM 669 N N . LEU A 1 89 ? 7.596 -21.374 24.432 1.00 43.31 89 LEU A N 1
ATOM 670 C CA . LEU A 1 89 ? 6.824 -22.149 25.388 1.00 43.31 89 LEU A CA 1
ATOM 671 C C . LEU A 1 89 ? 7.726 -23.288 25.853 1.00 43.31 89 LEU A C 1
ATOM 673 O O . LEU A 1 89 ? 7.980 -24.245 25.128 1.00 43.31 89 LEU A O 1
ATOM 677 N N . ALA A 1 90 ? 8.244 -23.143 27.071 1.00 40.09 90 ALA A N 1
ATOM 678 C CA . ALA A 1 90 ? 8.807 -24.244 27.826 1.00 40.09 90 ALA A CA 1
ATOM 679 C C . ALA A 1 90 ? 7.734 -25.335 27.953 1.00 40.09 90 ALA A C 1
ATOM 681 O O . ALA A 1 90 ? 6.749 -25.171 28.674 1.00 40.09 90 ALA A O 1
ATOM 682 N N . TYR A 1 91 ? 7.917 -26.437 27.231 1.00 37.38 91 TYR A N 1
ATOM 683 C CA . TYR A 1 91 ? 7.140 -27.648 27.432 1.00 37.38 91 TYR A CA 1
ATOM 684 C C . TYR A 1 91 ? 7.650 -28.330 28.706 1.00 37.38 91 TYR A C 1
ATOM 686 O O . TYR A 1 91 ? 8.748 -28.885 28.734 1.00 37.38 91 TYR A O 1
ATOM 694 N N . GLN A 1 92 ? 6.873 -28.244 29.787 1.00 41.25 92 GLN A N 1
ATOM 695 C CA . GLN A 1 92 ? 7.014 -29.164 30.910 1.00 41.25 92 GLN A CA 1
ATOM 696 C C . GLN A 1 92 ? 6.355 -30.486 30.512 1.00 41.25 92 GLN A C 1
ATOM 698 O O . GLN A 1 92 ? 5.135 -30.537 30.361 1.00 41.25 92 GLN A O 1
ATOM 703 N N . HIS A 1 93 ? 7.154 -31.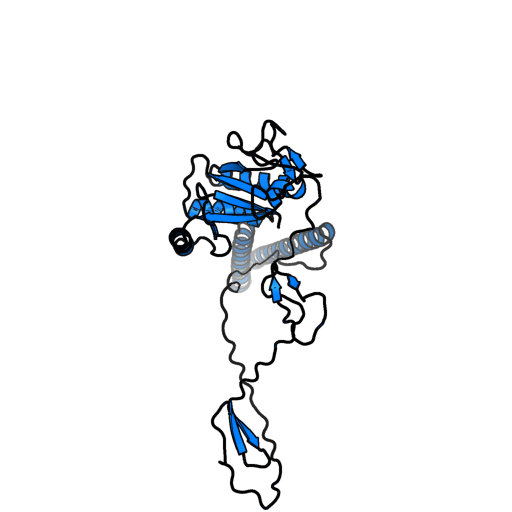545 30.359 1.00 34.28 93 HIS A N 1
ATOM 704 C CA . HIS A 1 93 ? 6.642 -32.910 30.419 1.00 34.28 93 HIS A CA 1
ATOM 705 C C . HIS A 1 93 ? 7.026 -33.519 31.759 1.00 34.28 93 HIS A C 1
ATOM 707 O O . HIS A 1 93 ? 8.207 -33.664 32.082 1.00 34.28 93 HIS A O 1
ATOM 713 N N . SER A 1 94 ? 6.000 -33.821 32.539 1.00 39.56 94 SER A N 1
ATOM 714 C CA . SER A 1 94 ? 6.059 -34.611 33.748 1.00 39.56 94 SER A CA 1
ATOM 715 C C . SER A 1 94 ? 5.722 -36.066 33.412 1.00 39.56 94 SER A C 1
ATOM 717 O O . SER A 1 94 ? 4.817 -36.339 32.628 1.00 39.56 94 SER A O 1
ATOM 719 N N . ASP A 1 95 ? 6.435 -36.953 34.103 1.00 39.84 95 ASP A N 1
ATOM 720 C CA . ASP A 1 95 ? 6.032 -38.303 34.510 1.00 39.84 95 ASP A CA 1
ATOM 721 C C . ASP A 1 95 ? 6.410 -39.483 33.610 1.00 39.84 95 ASP A C 1
ATOM 723 O O . ASP A 1 95 ? 6.137 -39.530 32.416 1.00 39.84 95 ASP A O 1
ATOM 727 N N . GLY A 1 96 ? 6.967 -40.512 34.263 1.00 36.56 96 GLY A N 1
ATOM 728 C CA . GLY A 1 96 ? 6.948 -41.873 33.734 1.00 36.56 96 GLY A CA 1
ATOM 729 C C . GLY A 1 96 ? 8.128 -42.757 34.119 1.00 36.56 96 GLY A C 1
ATOM 730 O O . GLY A 1 96 ? 8.842 -43.226 33.243 1.00 36.56 96 GLY A O 1
ATOM 731 N N . GLN A 1 97 ? 8.332 -43.016 35.415 1.00 48.16 97 GLN A N 1
ATOM 732 C CA . GLN A 1 97 ? 9.227 -44.08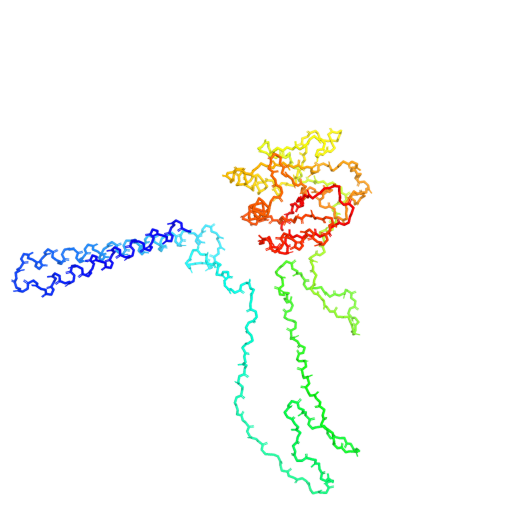0 35.885 1.00 48.16 97 GLN A CA 1
ATOM 733 C C . GLN A 1 97 ? 8.821 -45.449 35.305 1.00 48.16 97 GLN A C 1
ATOM 735 O O . GLN A 1 97 ? 7.669 -45.862 35.427 1.00 48.16 97 GLN A O 1
ATOM 740 N N . GLY A 1 98 ? 9.789 -46.186 34.754 1.00 35.62 98 GLY A N 1
ATOM 741 C CA . GLY A 1 98 ? 9.624 -47.569 34.312 1.00 35.62 98 GLY A CA 1
ATOM 742 C C . GLY A 1 98 ? 10.943 -48.331 34.406 1.00 35.62 98 GLY A C 1
ATOM 743 O O . GLY A 1 98 ? 11.806 -48.202 33.546 1.00 35.62 98 GLY A O 1
ATOM 744 N N . ASN A 1 99 ? 11.094 -49.105 35.479 1.00 51.66 99 ASN A N 1
ATOM 745 C CA . ASN A 1 99 ? 12.269 -49.920 35.787 1.00 51.66 99 ASN A CA 1
ATOM 746 C C . ASN A 1 99 ? 12.410 -51.099 34.808 1.00 51.66 99 ASN A C 1
ATOM 748 O O . ASN A 1 99 ? 11.456 -51.857 34.629 1.00 51.66 99 ASN A O 1
ATOM 752 N N . ALA A 1 100 ? 13.613 -51.327 34.273 1.00 41.03 100 ALA A N 1
ATOM 753 C CA . ALA A 1 100 ? 13.979 -52.581 33.612 1.00 41.03 100 ALA A CA 1
ATOM 754 C C . ALA A 1 100 ? 15.091 -53.293 34.399 1.00 41.03 100 ALA A C 1
ATOM 756 O O . ALA A 1 100 ? 16.079 -52.690 34.810 1.00 41.03 100 ALA A O 1
ATOM 757 N N . ALA A 1 101 ? 14.855 -54.579 34.649 1.00 35.56 101 ALA A N 1
ATOM 758 C CA . ALA A 1 101 ? 15.622 -55.460 35.514 1.00 35.56 101 ALA A CA 1
ATOM 759 C C . ALA A 1 101 ? 17.032 -55.783 34.982 1.00 35.56 101 ALA A C 1
ATOM 761 O O . ALA A 1 101 ? 17.254 -55.897 33.779 1.00 35.56 101 ALA A O 1
ATOM 762 N N . ALA A 1 102 ? 17.959 -55.968 35.924 1.00 35.66 102 ALA A N 1
ATOM 763 C CA . ALA A 1 102 ? 19.371 -56.253 35.707 1.00 35.66 102 ALA A CA 1
ATOM 764 C C . ALA A 1 102 ? 19.639 -57.654 35.119 1.00 35.66 102 ALA A C 1
ATOM 766 O O . ALA A 1 102 ? 19.074 -58.649 35.575 1.00 35.66 102 ALA A O 1
ATOM 767 N N . LEU A 1 103 ? 20.576 -57.724 34.169 1.00 37.06 103 LEU A N 1
ATOM 768 C CA . LEU A 1 103 ? 21.358 -58.923 33.845 1.00 37.06 103 LEU A CA 1
ATOM 769 C C . LEU A 1 103 ? 22.696 -58.848 34.609 1.00 37.06 103 LEU A C 1
ATOM 771 O O . LEU A 1 103 ? 23.264 -57.756 34.686 1.00 37.06 103 LEU A O 1
ATOM 775 N N . PRO A 1 104 ? 23.207 -59.953 35.180 1.00 47.03 104 PRO A N 1
ATOM 776 C CA . PRO A 1 104 ? 24.482 -59.946 35.887 1.00 47.03 104 PRO A CA 1
ATOM 777 C C . PRO A 1 104 ? 25.655 -59.958 34.891 1.00 47.03 104 PRO A C 1
ATOM 779 O O . PRO A 1 104 ? 25.572 -60.589 33.840 1.00 47.03 104 PRO A O 1
ATOM 782 N N . ASP A 1 105 ? 26.741 -59.279 35.269 1.00 51.41 105 ASP A N 1
ATOM 783 C CA . ASP A 1 105 ? 28.090 -59.326 34.672 1.00 51.41 105 ASP A CA 1
ATOM 784 C C . ASP A 1 105 ? 28.439 -58.334 33.539 1.00 51.41 105 ASP A C 1
ATOM 786 O O . ASP A 1 105 ? 29.174 -58.672 32.610 1.00 51.41 105 ASP A O 1
ATOM 790 N N . ALA A 1 106 ? 28.024 -57.065 33.655 1.00 43.97 106 ALA A N 1
ATOM 791 C CA . ALA A 1 106 ? 28.643 -55.954 32.914 1.00 43.97 106 ALA A CA 1
ATOM 792 C C . ALA A 1 106 ? 29.443 -55.025 33.859 1.00 43.97 106 ALA A C 1
ATOM 794 O O . ALA A 1 106 ? 28.982 -54.763 34.971 1.00 43.97 106 ALA A O 1
ATOM 795 N N . PRO A 1 107 ? 30.631 -54.525 33.454 1.00 48.88 107 PRO A N 1
ATOM 796 C CA . PRO A 1 107 ? 31.430 -53.602 34.262 1.00 48.88 107 PRO A CA 1
ATOM 797 C C . PRO A 1 107 ? 30.661 -52.299 34.529 1.00 48.88 107 PRO A C 1
ATOM 799 O O . PRO A 1 107 ? 30.015 -51.769 33.626 1.00 48.88 107 PRO A O 1
ATOM 802 N N . GLU A 1 108 ? 30.727 -51.812 35.773 1.00 48.81 108 GLU A N 1
ATOM 803 C CA . GLU A 1 108 ? 29.935 -50.689 36.294 1.00 48.81 108 GLU A CA 1
ATOM 804 C C . GLU A 1 108 ? 30.012 -49.447 35.387 1.00 48.81 108 GLU A C 1
ATOM 806 O O . GLU A 1 108 ? 31.041 -48.777 35.283 1.00 48.81 108 GLU A O 1
ATOM 811 N N . ALA A 1 109 ? 28.896 -49.142 34.720 1.00 49.56 109 ALA A N 1
ATOM 812 C CA . ALA A 1 109 ? 28.679 -47.874 34.036 1.00 49.56 109 ALA A CA 1
ATOM 813 C C . ALA A 1 109 ? 28.483 -46.746 35.073 1.00 49.56 109 ALA A C 1
ATOM 815 O O . ALA A 1 109 ? 27.969 -47.010 36.164 1.00 49.56 109 ALA A O 1
ATOM 816 N N . PRO A 1 110 ? 28.847 -45.484 34.766 1.00 55.94 110 PRO A N 1
ATOM 817 C CA . PRO A 1 110 ? 28.476 -44.356 35.615 1.00 55.94 110 PRO A CA 1
ATOM 818 C C . PRO A 1 110 ? 26.950 -44.325 35.765 1.00 55.94 110 PRO A C 1
ATOM 820 O O . PRO A 1 110 ? 26.231 -44.372 34.768 1.00 55.94 110 PRO A O 1
ATOM 823 N N . ALA A 1 111 ? 26.478 -44.295 37.015 1.00 60.94 111 ALA A N 1
ATOM 824 C CA . ALA A 1 111 ? 25.086 -44.578 37.360 1.00 60.94 111 ALA A CA 1
ATOM 825 C C . ALA A 1 111 ? 24.071 -43.648 36.673 1.00 60.94 111 ALA A C 1
ATOM 827 O O . ALA A 1 111 ? 22.947 -44.074 36.435 1.00 60.94 111 ALA A O 1
ATOM 828 N N . GLU A 1 112 ? 24.457 -42.419 36.310 1.00 68.31 112 GLU A N 1
ATOM 829 C CA . GLU A 1 112 ? 23.596 -41.477 35.592 1.00 68.31 112 GLU A CA 1
ATOM 830 C C . GLU A 1 112 ? 24.422 -40.564 34.666 1.00 68.31 112 GLU A C 1
ATOM 832 O O . GLU A 1 112 ? 25.489 -40.069 35.043 1.00 68.31 112 GLU A O 1
ATOM 837 N N . CYS A 1 113 ? 23.930 -40.329 33.445 1.00 66.94 113 CYS A N 1
ATOM 838 C CA . CYS A 1 113 ? 24.458 -39.283 32.567 1.00 66.94 113 CYS A CA 1
ATOM 839 C C . CYS A 1 113 ? 23.941 -37.899 33.016 1.00 66.94 113 CYS A C 1
ATOM 841 O O . CYS A 1 113 ? 22.830 -37.804 33.540 1.00 66.94 113 CYS A O 1
ATOM 843 N N . PRO A 1 114 ? 24.688 -36.802 32.774 1.00 72.12 114 PRO A N 1
ATOM 844 C CA . PRO A 1 114 ? 24.187 -35.444 32.984 1.00 72.12 114 PRO A CA 1
ATOM 845 C C . PRO A 1 114 ? 22.901 -35.177 32.190 1.00 72.12 114 PRO A C 1
ATOM 847 O O . PRO A 1 114 ? 22.686 -35.768 31.130 1.00 72.12 114 PRO A O 1
ATOM 850 N N . ALA A 1 115 ? 22.081 -34.231 32.658 1.00 60.88 115 ALA A N 1
ATOM 851 C CA . ALA A 1 115 ? 20.884 -33.797 31.940 1.00 60.88 115 ALA A CA 1
ATOM 852 C C . ALA A 1 115 ? 21.203 -33.483 30.458 1.00 60.88 115 ALA A C 1
ATOM 854 O O . ALA A 1 115 ? 22.186 -32.801 30.161 1.00 60.88 115 ALA A O 1
ATOM 855 N N . ASN A 1 116 ? 20.358 -33.980 29.545 1.00 61.41 116 ASN A N 1
ATOM 856 C CA . ASN A 1 116 ? 20.466 -33.891 28.074 1.00 61.41 116 ASN A CA 1
ATOM 857 C C . ASN A 1 116 ? 21.468 -34.846 27.384 1.00 61.41 116 ASN A C 1
ATOM 859 O O . ASN A 1 116 ? 21.679 -34.749 26.173 1.00 61.41 116 ASN A O 1
ATOM 863 N N . TYR A 1 117 ? 22.056 -35.801 28.108 1.00 71.69 117 TYR A N 1
ATOM 864 C CA . TYR A 1 117 ? 22.861 -36.881 27.528 1.00 71.69 117 TYR A CA 1
ATOM 865 C C . TYR A 1 117 ? 22.117 -38.219 27.618 1.00 71.69 117 TYR A C 1
ATOM 867 O O . TYR A 1 117 ? 21.461 -38.504 28.616 1.00 71.69 117 TYR A O 1
ATOM 875 N N . GLN A 1 118 ? 22.234 -39.053 26.585 1.00 71.69 118 GLN A N 1
ATOM 876 C CA . GLN A 1 118 ? 21.734 -40.430 26.585 1.00 71.69 118 GLN A CA 1
ATOM 877 C C . GLN A 1 118 ? 22.910 -41.398 26.739 1.00 71.69 118 GLN A C 1
ATOM 879 O O . GLN A 1 118 ? 23.960 -41.226 26.113 1.00 71.69 118 GLN A O 1
ATOM 884 N N . LEU A 1 119 ? 22.740 -42.421 27.578 1.00 74.19 119 LEU A N 1
ATOM 885 C CA . LEU A 1 119 ? 23.727 -43.485 27.737 1.00 74.19 119 LEU A CA 1
ATOM 886 C C . LEU A 1 119 ? 23.648 -44.416 26.525 1.00 74.19 119 LEU A C 1
ATOM 888 O O . LEU A 1 119 ? 22.629 -45.064 26.298 1.00 74.19 119 LEU A O 1
ATOM 892 N N . THR A 1 120 ? 24.720 -44.496 25.744 1.00 74.62 120 THR A N 1
ATOM 893 C CA . THR A 1 120 ? 24.822 -45.428 24.618 1.00 74.62 120 THR A CA 1
ATOM 894 C C . THR A 1 120 ? 25.839 -46.508 24.961 1.00 74.62 120 THR A C 1
ATOM 896 O O . THR A 1 120 ? 27.000 -46.207 25.235 1.00 74.62 120 THR A O 1
ATOM 899 N N . CYS A 1 121 ? 25.414 -47.770 24.956 1.00 70.25 121 CYS A N 1
ATOM 900 C CA . CYS A 1 121 ? 26.275 -48.912 25.259 1.00 70.25 121 CYS A CA 1
ATOM 901 C C . CYS A 1 121 ? 26.572 -49.721 23.995 1.00 70.25 121 CYS A C 1
ATOM 903 O O . CYS A 1 121 ? 25.656 -50.162 23.303 1.00 70.25 121 CYS A O 1
ATOM 905 N N . GLY A 1 122 ? 27.85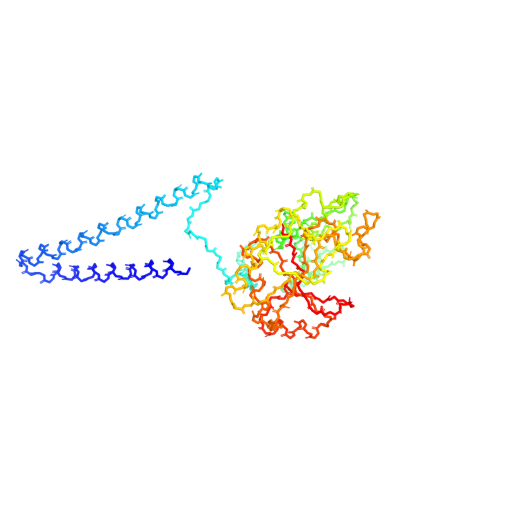8 -49.922 23.709 1.00 76.06 122 GLY A N 1
ATOM 906 C CA . GLY A 1 122 ? 28.345 -50.826 22.670 1.00 76.06 122 GLY A CA 1
ATOM 907 C C . GLY A 1 122 ? 29.108 -52.011 23.263 1.00 76.06 122 GLY A C 1
ATOM 908 O O . GLY A 1 122 ? 29.325 -52.101 24.470 1.00 76.06 122 GLY A O 1
ATOM 909 N N . SER A 1 123 ? 29.585 -52.909 22.400 1.00 60.50 123 SER A N 1
ATOM 910 C CA . SER A 1 123 ? 30.358 -54.098 22.799 1.00 60.50 123 SER A CA 1
ATOM 911 C C . SER A 1 123 ? 31.686 -53.787 23.506 1.00 60.50 123 SER A C 1
ATOM 913 O O . SER A 1 123 ? 32.287 -54.678 24.095 1.00 60.50 123 SER A O 1
ATOM 915 N N . SER A 1 124 ? 32.158 -52.541 23.441 1.00 60.22 124 SER A N 1
ATOM 916 C CA . SER A 1 124 ? 33.407 -52.063 24.046 1.00 60.22 124 SER A CA 1
ATOM 917 C C . SER A 1 124 ? 33.200 -51.089 25.218 1.00 60.22 124 SER A C 1
ATOM 919 O O . SER A 1 124 ? 34.162 -50.462 25.654 1.00 60.22 124 SER A O 1
ATOM 921 N N . GLY A 1 125 ? 31.973 -50.960 25.734 1.00 70.88 125 GLY A N 1
ATOM 922 C CA . GLY A 1 125 ? 31.640 -50.116 26.887 1.00 70.88 125 GLY A CA 1
ATOM 923 C C . GLY A 1 125 ? 30.519 -49.114 26.608 1.00 70.88 125 GLY A C 1
ATOM 924 O O . GLY A 1 125 ? 30.012 -49.015 25.489 1.00 70.88 125 GLY A O 1
ATOM 925 N N . CYS A 1 126 ? 30.131 -48.372 27.646 1.00 72.50 126 CYS A N 1
ATOM 926 C CA . CYS A 1 126 ? 29.093 -47.347 27.575 1.00 72.50 126 CYS A CA 1
ATOM 927 C C . CYS A 1 126 ? 29.693 -45.940 27.622 1.00 72.50 126 CYS A C 1
ATOM 929 O O . CYS A 1 126 ? 30.617 -45.679 28.393 1.00 72.50 126 CYS A O 1
ATOM 931 N N . SER A 1 127 ? 29.142 -45.023 26.832 1.00 74.38 127 SER A N 1
ATOM 932 C CA . SER A 1 127 ? 29.465 -43.598 26.887 1.00 74.38 127 SER A CA 1
ATOM 933 C C . SER A 1 127 ? 28.188 -42.758 26.864 1.00 74.38 127 SER A C 1
ATOM 935 O O . SER A 1 127 ? 27.184 -43.129 26.259 1.00 74.38 127 SER A O 1
ATOM 937 N N . CYS A 1 128 ? 28.209 -41.620 27.555 1.00 72.75 128 CYS A N 1
ATOM 938 C CA . CYS A 1 128 ? 27.131 -40.639 27.485 1.00 72.75 128 CYS A CA 1
ATOM 939 C C . CYS A 1 128 ? 27.332 -39.787 26.227 1.00 72.75 128 CYS A C 1
ATOM 941 O O . CYS A 1 128 ? 28.339 -39.084 26.118 1.00 72.75 128 CYS A O 1
ATOM 943 N N . THR A 1 129 ? 26.388 -39.816 25.290 1.00 65.00 129 THR A N 1
ATOM 944 C CA . THR A 1 129 ? 26.391 -38.938 24.112 1.00 65.00 129 THR A CA 1
ATOM 945 C C . THR A 1 129 ? 25.290 -37.891 24.229 1.00 65.00 129 THR A C 1
ATOM 947 O O . THR A 1 129 ? 24.195 -38.164 24.722 1.00 65.00 129 THR A O 1
ATOM 950 N N . LEU A 1 130 ? 25.596 -36.654 23.829 1.00 59.78 130 LEU A N 1
ATOM 951 C CA . LEU A 1 130 ? 24.636 -35.553 23.851 1.00 59.78 130 LEU A CA 1
ATOM 952 C C . LEU A 1 130 ? 23.514 -35.877 22.858 1.00 59.78 130 LEU A C 1
ATOM 954 O O . LEU A 1 130 ? 23.750 -35.910 21.651 1.00 59.78 130 LEU A O 1
ATOM 958 N N . SER A 1 131 ? 22.301 -36.113 23.355 1.00 49.19 131 SER A N 1
ATOM 959 C CA . SER A 1 131 ? 21.138 -36.308 22.490 1.00 49.19 131 SER A CA 1
ATOM 960 C C . SER A 1 131 ? 20.533 -34.961 22.158 1.00 49.19 131 SER A C 1
ATOM 962 O O . SER A 1 131 ? 19.538 -34.542 22.741 1.00 49.19 131 SER A O 1
ATOM 964 N N . ILE A 1 132 ? 21.131 -34.283 21.183 1.00 45.56 132 ILE A N 1
ATOM 965 C CA . ILE A 1 132 ? 20.355 -33.355 20.369 1.00 45.56 132 ILE A CA 1
ATOM 966 C C . ILE A 1 132 ? 19.579 -34.246 19.406 1.00 45.56 132 ILE A C 1
ATOM 968 O O . ILE A 1 132 ? 20.040 -34.550 18.306 1.00 45.56 132 ILE A O 1
ATOM 972 N N . VAL A 1 133 ? 18.412 -34.717 19.844 1.00 42.19 133 VAL A N 1
ATOM 973 C CA . VAL A 1 133 ? 17.404 -35.162 18.889 1.00 42.19 133 VAL A CA 1
ATOM 974 C C . VAL A 1 133 ? 16.962 -33.881 18.192 1.00 42.19 133 VAL A C 1
ATOM 976 O O . VAL A 1 133 ? 16.095 -33.160 18.674 1.00 42.19 133 VAL A O 1
ATOM 979 N N . ILE A 1 134 ? 17.625 -33.542 17.085 1.00 38.91 134 ILE A N 1
ATOM 980 C CA . ILE A 1 134 ? 16.962 -32.749 16.060 1.00 38.91 134 ILE A CA 1
ATOM 981 C C . ILE A 1 134 ? 15.900 -33.713 15.554 1.00 38.91 134 ILE A C 1
ATOM 983 O O . ILE A 1 134 ? 16.177 -34.550 14.695 1.00 38.91 134 ILE A O 1
ATOM 987 N N . GLU A 1 135 ? 14.715 -33.678 16.163 1.00 37.50 135 GLU A N 1
ATOM 988 C CA . GLU A 1 135 ? 13.532 -34.139 15.461 1.00 37.50 135 GLU A CA 1
ATOM 989 C C . GLU A 1 135 ? 13.549 -33.318 14.180 1.00 37.50 135 GLU A C 1
ATOM 991 O O . GLU A 1 135 ? 13.360 -32.103 14.205 1.00 37.50 135 GLU A O 1
ATOM 996 N N . THR A 1 136 ? 13.930 -33.951 13.070 1.00 38.12 136 THR A N 1
ATOM 997 C CA . THR A 1 136 ? 13.690 -33.372 11.759 1.00 38.12 136 THR A CA 1
ATOM 998 C C . THR A 1 136 ? 12.205 -33.052 11.775 1.00 38.12 136 THR A C 1
ATOM 1000 O O . THR A 1 136 ? 11.425 -34.005 11.921 1.00 38.12 136 THR A O 1
ATOM 1003 N N . PRO A 1 137 ? 11.801 -31.768 11.714 1.00 40.81 137 PRO A N 1
ATOM 1004 C CA . PRO A 1 137 ? 10.394 -31.438 11.654 1.00 40.81 137 PRO A CA 1
ATOM 1005 C C . PRO A 1 137 ? 9.829 -32.295 10.535 1.00 40.81 137 PRO A C 1
ATOM 1007 O O . PRO A 1 137 ? 10.453 -32.402 9.471 1.00 40.81 137 PRO A O 1
ATOM 1010 N N . GLN A 1 138 ? 8.711 -32.973 10.781 1.00 43.47 138 GLN A N 1
ATOM 1011 C CA . GLN A 1 138 ? 7.946 -33.464 9.653 1.00 43.47 138 GLN A CA 1
ATOM 1012 C C . GLN A 1 138 ? 7.646 -32.227 8.815 1.00 43.47 138 GLN A C 1
ATOM 1014 O O . GLN A 1 138 ? 6.875 -31.370 9.230 1.00 43.47 138 GLN A O 1
ATOM 1019 N N . LEU A 1 139 ? 8.368 -32.096 7.702 1.00 53.25 139 LEU A N 1
ATOM 1020 C CA . LEU A 1 139 ? 8.120 -31.105 6.677 1.00 53.25 139 LEU A CA 1
ATOM 1021 C C . LEU A 1 139 ? 6.711 -31.416 6.185 1.00 53.25 139 LEU A C 1
ATOM 1023 O O . LEU A 1 139 ? 6.526 -32.288 5.340 1.00 53.25 139 LEU A O 1
ATOM 1027 N N . ASP A 1 140 ? 5.714 -30.745 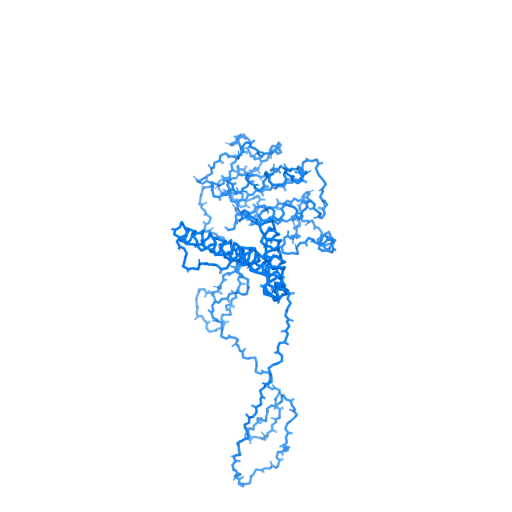6.750 1.00 58.94 140 ASP A N 1
ATOM 1028 C CA . ASP A 1 140 ? 4.306 -30.844 6.362 1.00 58.94 140 ASP A CA 1
ATOM 1029 C C . ASP A 1 140 ? 4.052 -30.251 4.960 1.00 58.94 140 ASP A C 1
ATOM 1031 O O . ASP A 1 140 ? 2.913 -30.107 4.523 1.00 58.94 140 ASP A O 1
ATOM 1035 N N . GLY A 1 141 ? 5.129 -29.936 4.232 1.00 61.03 141 GLY A N 1
ATOM 1036 C CA . GLY A 1 141 ? 5.115 -29.327 2.914 1.00 61.03 141 GLY A CA 1
ATOM 1037 C C . GLY A 1 141 ? 4.811 -27.834 2.950 1.00 61.03 141 GLY A C 1
ATOM 1038 O O . GLY A 1 141 ? 4.655 -27.243 1.881 1.00 61.03 141 GLY A O 1
ATOM 1039 N N . THR A 1 142 ? 4.729 -27.219 4.131 1.00 63.69 142 THR A N 1
ATOM 1040 C CA . THR A 1 142 ? 4.459 -25.790 4.271 1.00 63.69 142 THR A CA 1
ATOM 1041 C C . THR A 1 142 ? 5.731 -25.004 4.578 1.00 63.69 142 THR A C 1
ATOM 1043 O O . THR A 1 142 ? 6.700 -25.511 5.146 1.00 63.69 142 THR A O 1
ATOM 1046 N N . CYS A 1 143 ? 5.756 -23.757 4.111 1.00 68.62 143 CYS A N 1
ATOM 1047 C CA . CYS A 1 143 ? 6.818 -22.802 4.386 1.00 68.62 143 CYS A CA 1
ATOM 1048 C C . CYS A 1 143 ? 6.314 -21.782 5.408 1.00 68.62 143 CYS A C 1
ATOM 1050 O O . CYS A 1 143 ? 5.197 -21.290 5.271 1.00 68.62 143 CYS A O 1
ATOM 1052 N N . ASP A 1 144 ? 7.157 -21.410 6.378 1.00 71.69 144 ASP A N 1
ATOM 1053 C CA . ASP A 1 144 ? 6.823 -20.382 7.383 1.00 71.69 144 ASP A CA 1
ATOM 1054 C C . ASP A 1 144 ? 6.489 -19.022 6.742 1.00 71.69 144 ASP A C 1
ATOM 1056 O O . ASP A 1 144 ? 5.740 -18.222 7.301 1.00 71.69 144 ASP A O 1
ATOM 1060 N N . ASN A 1 145 ? 7.052 -18.752 5.558 1.00 63.34 145 ASN A N 1
ATOM 1061 C CA . ASN A 1 145 ? 6.695 -17.600 4.744 1.00 63.34 145 ASN A CA 1
ATOM 1062 C C . ASN A 1 145 ? 5.591 -17.990 3.738 1.00 63.34 145 ASN A C 1
ATOM 1064 O O . ASN A 1 145 ? 5.864 -18.819 2.864 1.00 63.34 145 ASN A O 1
ATOM 1068 N N . PRO A 1 146 ? 4.394 -17.370 3.794 1.00 63.56 146 PRO A N 1
ATOM 1069 C CA . PRO A 1 146 ? 3.297 -17.669 2.871 1.00 63.56 146 PRO A CA 1
ATOM 1070 C C . PRO A 1 146 ? 3.603 -17.316 1.405 1.00 63.56 146 PRO A C 1
ATOM 1072 O O . PRO A 1 146 ? 2.944 -17.841 0.511 1.00 63.56 146 PRO A O 1
ATOM 1075 N N . ASP A 1 147 ? 4.609 -16.474 1.141 1.00 61.25 147 ASP A N 1
ATOM 1076 C CA . ASP A 1 147 ? 5.044 -16.107 -0.214 1.00 61.25 147 ASP A CA 1
ATOM 1077 C C . ASP A 1 147 ? 6.025 -17.129 -0.828 1.00 61.25 147 ASP A C 1
ATOM 1079 O O . ASP A 1 147 ? 6.502 -16.947 -1.951 1.00 61.25 147 ASP A O 1
ATOM 1083 N N . TYR A 1 148 ? 6.416 -18.168 -0.081 1.00 69.69 148 TYR A N 1
ATOM 1084 C CA . TYR A 1 148 ? 7.421 -19.150 -0.489 1.00 69.69 148 TYR A CA 1
ATOM 1085 C C . TYR A 1 148 ? 6.744 -20.497 -0.728 1.00 69.69 148 TYR A C 1
ATOM 1087 O O . TYR A 1 148 ? 5.858 -20.916 0.012 1.00 69.69 148 TYR A O 1
ATOM 1095 N N . VAL A 1 149 ? 7.194 -21.205 -1.759 1.00 72.31 149 VAL A N 1
ATOM 1096 C CA . VAL A 1 149 ? 6.725 -22.556 -2.065 1.00 72.31 149 VAL A CA 1
ATOM 1097 C C . VAL A 1 149 ? 7.797 -23.568 -1.704 1.00 72.31 149 VAL A C 1
ATOM 1099 O O . VAL A 1 149 ? 8.999 -23.328 -1.855 1.00 72.31 149 VAL A O 1
ATOM 1102 N N . PHE A 1 150 ? 7.348 -24.723 -1.228 1.00 80.44 150 PHE A N 1
ATOM 1103 C CA . PHE A 1 150 ? 8.225 -25.831 -0.904 1.00 80.44 150 PHE A CA 1
ATOM 1104 C C . PHE A 1 150 ? 8.769 -26.453 -2.195 1.00 80.44 150 PHE A C 1
ATOM 1106 O O . PHE A 1 150 ? 8.012 -26.988 -3.009 1.00 80.44 150 PHE A O 1
ATOM 1113 N N . GLN A 1 151 ? 10.081 -26.348 -2.412 1.00 75.56 151 GLN A N 1
ATOM 1114 C CA . GLN A 1 151 ? 10.744 -26.845 -3.615 1.00 75.56 151 GLN A CA 1
ATOM 1115 C C . GLN A 1 151 ? 11.600 -28.065 -3.281 1.00 75.56 151 GLN A C 1
ATOM 1117 O O . GLN A 1 151 ? 12.474 -28.020 -2.414 1.00 75.56 151 GLN A O 1
ATOM 1122 N N . CYS A 1 152 ? 11.381 -29.151 -4.023 1.00 75.06 152 CYS A N 1
ATOM 1123 C CA . CYS A 1 152 ? 12.254 -30.318 -4.024 1.00 75.06 152 CYS A CA 1
ATOM 1124 C C . CYS A 1 152 ? 12.862 -30.478 -5.428 1.00 75.06 152 CYS A C 1
ATOM 1126 O O . CYS A 1 152 ? 12.116 -30.440 -6.413 1.00 75.06 152 CYS A O 1
ATOM 1128 N N . PRO A 1 153 ? 14.190 -30.663 -5.555 1.00 72.00 153 PRO A N 1
ATOM 1129 C CA . PRO A 1 153 ? 14.828 -30.871 -6.848 1.00 72.00 153 PRO A CA 1
ATOM 1130 C C . PRO A 1 153 ? 14.191 -32.049 -7.608 1.00 72.00 153 PRO A C 1
ATOM 1132 O O . PRO A 1 153 ? 14.037 -33.136 -7.035 1.00 72.00 153 PRO A O 1
ATOM 1135 N N . PRO A 1 154 ? 13.840 -31.880 -8.895 1.00 54.81 154 PRO A N 1
ATOM 1136 C CA . PRO A 1 154 ? 13.335 -32.976 -9.705 1.00 54.81 154 PRO A CA 1
ATOM 1137 C C . PRO A 1 154 ? 14.476 -33.970 -9.934 1.00 54.81 154 PRO A C 1
ATOM 1139 O O . PRO A 1 154 ? 15.461 -33.657 -10.597 1.00 54.81 154 PRO A O 1
ATOM 1142 N N . GLY A 1 155 ? 14.362 -35.164 -9.351 1.00 58.81 155 GLY A N 1
ATOM 1143 C CA . GLY A 1 155 ? 15.376 -36.208 -9.513 1.00 58.81 155 GLY A CA 1
ATOM 1144 C C . GLY A 1 155 ? 15.630 -37.109 -8.312 1.00 58.81 155 GLY A C 1
ATOM 1145 O O . GLY A 1 155 ? 16.450 -38.004 -8.458 1.00 58.81 155 GLY A O 1
ATOM 1146 N N . GLY A 1 156 ? 14.944 -36.920 -7.174 1.00 52.34 156 GLY A N 1
ATOM 1147 C CA . GLY A 1 156 ? 14.720 -37.965 -6.158 1.00 52.34 156 GLY A CA 1
ATOM 1148 C C . GLY A 1 156 ? 15.916 -38.877 -5.854 1.00 52.34 156 GLY A C 1
ATOM 1149 O O . GLY A 1 156 ? 15.760 -40.091 -5.768 1.00 52.34 156 GLY A O 1
ATOM 1150 N N . GLY A 1 157 ? 17.112 -38.303 -5.740 1.00 42.62 157 GLY A N 1
ATOM 1151 C CA . GLY A 1 157 ? 18.289 -38.984 -5.231 1.00 42.62 157 GLY A CA 1
ATOM 1152 C C . GLY A 1 157 ? 18.342 -38.779 -3.726 1.00 42.62 157 GLY A C 1
ATOM 1153 O O . GLY A 1 157 ? 18.179 -37.657 -3.246 1.00 42.62 157 GLY A O 1
ATOM 1154 N N . VAL A 1 158 ? 18.547 -39.864 -2.986 1.00 46.41 158 VAL A N 1
ATOM 1155 C CA . VAL A 1 158 ? 18.727 -39.866 -1.531 1.00 46.41 158 VAL A CA 1
ATOM 1156 C C . VAL A 1 158 ? 19.832 -38.854 -1.179 1.00 46.41 158 VAL A C 1
ATOM 1158 O O . VAL A 1 158 ? 20.998 -39.100 -1.472 1.00 46.41 158 VAL A O 1
ATOM 1161 N N . GLY A 1 159 ? 19.460 -37.683 -0.642 1.00 56.25 159 GLY A N 1
ATOM 1162 C CA . GLY A 1 159 ? 20.397 -36.604 -0.283 1.00 56.25 159 GLY A CA 1
ATOM 1163 C C . GLY A 1 159 ? 20.067 -35.191 -0.791 1.00 56.25 159 GLY A C 1
ATOM 1164 O O . GLY A 1 159 ? 20.761 -34.253 -0.408 1.00 56.25 159 GLY A O 1
ATOM 1165 N N . GLY A 1 160 ? 19.035 -34.995 -1.618 1.00 56.28 160 GLY A N 1
ATOM 1166 C CA . GLY A 1 160 ? 18.573 -33.647 -1.979 1.00 56.28 160 GLY A CA 1
ATOM 1167 C C . GLY A 1 160 ? 17.710 -33.026 -0.877 1.00 56.28 160 GLY A C 1
ATOM 1168 O O . GLY A 1 160 ? 16.567 -33.440 -0.704 1.00 56.28 160 GLY A O 1
ATOM 1169 N N . SER A 1 161 ? 18.228 -32.043 -0.138 1.00 64.56 161 SER A N 1
ATOM 1170 C CA . SER A 1 161 ? 17.426 -31.284 0.831 1.00 64.56 161 SER A CA 1
ATOM 1171 C C . SER A 1 161 ? 16.402 -30.413 0.101 1.00 64.56 161 SER A C 1
ATOM 1173 O O . SER A 1 161 ? 16.778 -29.579 -0.723 1.00 64.56 161 SER A O 1
ATOM 1175 N N . CYS A 1 162 ? 15.115 -30.594 0.397 1.00 72.06 162 CYS A N 1
ATOM 1176 C CA . CYS A 1 162 ? 14.084 -29.646 -0.019 1.00 72.06 162 CYS A CA 1
ATOM 1177 C C . CYS A 1 162 ? 14.258 -28.325 0.747 1.00 72.06 162 CYS A C 1
ATOM 1179 O O . CYS A 1 162 ? 14.725 -28.320 1.889 1.00 72.06 162 CYS A O 1
ATOM 1181 N N . TYR A 1 163 ? 13.900 -27.210 0.119 1.00 79.38 163 TYR A N 1
ATOM 1182 C CA . TYR A 1 163 ? 14.023 -25.878 0.705 1.00 79.38 163 TYR A CA 1
ATOM 1183 C C . TYR A 1 163 ? 12.816 -25.012 0.339 1.00 79.38 163 TYR A C 1
ATOM 1185 O O . TYR A 1 163 ? 12.166 -25.212 -0.687 1.00 79.38 163 TYR A O 1
ATOM 1193 N N . CYS A 1 164 ? 12.523 -24.029 1.186 1.00 75.06 164 CYS A N 1
ATOM 1194 C CA . CYS A 1 164 ? 11.557 -22.984 0.879 1.00 75.06 164 CYS A CA 1
ATOM 1195 C C . CYS A 1 164 ? 12.235 -21.903 0.043 1.00 75.06 164 CYS A C 1
ATOM 1197 O O . CYS A 1 164 ? 13.241 -21.325 0.458 1.00 75.06 164 CYS A O 1
ATOM 1199 N N . ALA A 1 165 ? 11.674 -21.613 -1.123 1.00 70.12 165 ALA A N 1
ATOM 1200 C CA . ALA A 1 165 ? 12.101 -20.510 -1.972 1.00 70.12 165 ALA A CA 1
ATOM 1201 C C . ALA A 1 165 ? 10.875 -19.788 -2.539 1.00 70.12 165 ALA A C 1
ATOM 1203 O O . ALA A 1 165 ? 9.796 -20.385 -2.599 1.00 70.12 165 ALA A O 1
ATOM 1204 N N . PRO A 1 166 ? 11.016 -18.524 -2.977 1.00 66.25 166 PRO A N 1
ATOM 1205 C CA . PRO A 1 166 ? 9.964 -17.864 -3.738 1.00 66.25 166 PRO A CA 1
ATOM 1206 C C . PRO A 1 166 ? 9.538 -18.765 -4.909 1.00 66.25 166 PRO A C 1
ATOM 1208 O O . PRO A 1 166 ? 10.396 -19.472 -5.460 1.00 66.25 166 PRO A O 1
ATOM 1211 N N . PRO A 1 167 ? 8.249 -18.779 -5.300 1.00 64.62 167 PRO A N 1
ATOM 1212 C CA . PRO A 1 167 ? 7.819 -19.511 -6.481 1.00 64.62 167 PRO A CA 1
ATOM 1213 C C . PRO A 1 167 ? 8.732 -19.169 -7.658 1.00 64.62 167 PRO A C 1
ATOM 1215 O O . PRO A 1 167 ? 9.101 -17.998 -7.814 1.00 64.62 167 PRO A O 1
ATOM 1218 N N . PRO A 1 168 ? 9.140 -20.172 -8.467 1.00 49.72 168 PRO A N 1
ATOM 1219 C CA . PRO A 1 168 ? 9.871 -19.879 -9.685 1.00 49.72 168 PRO A CA 1
ATOM 1220 C C . PRO A 1 168 ? 9.046 -18.844 -10.451 1.00 49.72 168 PRO A C 1
ATOM 1222 O O . PRO A 1 168 ? 7.820 -19.014 -10.523 1.00 49.72 168 PRO A O 1
ATOM 1225 N N . PRO A 1 169 ? 9.661 -17.770 -10.980 1.00 49.88 169 PRO A N 1
ATOM 1226 C CA . PRO A 1 169 ? 8.916 -16.815 -11.779 1.00 49.88 169 PRO A CA 1
ATOM 1227 C C . PRO A 1 169 ? 8.139 -17.599 -12.846 1.00 49.88 169 PRO A C 1
ATOM 1229 O O . PRO A 1 169 ? 8.693 -18.563 -13.396 1.00 49.88 169 PRO A O 1
ATOM 1232 N N . PRO A 1 170 ? 6.863 -17.251 -13.105 1.00 46.44 170 PRO A N 1
ATOM 1233 C CA . PRO A 1 170 ? 6.082 -17.897 -14.149 1.00 46.44 170 PRO A CA 1
ATOM 1234 C C . PRO A 1 170 ? 6.936 -18.004 -15.406 1.00 46.44 170 PRO A C 1
ATOM 1236 O O . PRO A 1 170 ? 7.654 -17.052 -15.725 1.00 46.44 170 PRO A O 1
ATOM 1239 N N . ALA A 1 171 ? 6.889 -19.158 -16.081 1.00 40.66 171 ALA A N 1
ATOM 1240 C CA . ALA A 1 171 ? 7.616 -19.359 -17.328 1.00 40.66 171 ALA A CA 1
ATOM 1241 C C . ALA A 1 171 ? 7.421 -18.118 -18.206 1.00 40.66 171 ALA A C 1
ATOM 1243 O O . ALA A 1 171 ? 6.284 -17.749 -18.505 1.00 40.66 171 ALA A O 1
ATOM 1244 N N . VAL A 1 172 ? 8.529 -17.435 -18.507 1.00 41.28 172 VAL A N 1
ATOM 1245 C CA . VAL A 1 172 ? 8.511 -16.131 -19.169 1.00 41.28 172 VAL A CA 1
ATOM 1246 C C . VAL A 1 172 ? 7.719 -16.289 -20.466 1.00 41.28 172 VAL A C 1
ATOM 1248 O O . VAL A 1 172 ? 8.137 -17.084 -21.315 1.00 41.28 172 VAL A O 1
ATOM 1251 N N . PRO A 1 173 ? 6.569 -15.608 -20.635 1.00 45.09 173 PRO A N 1
ATOM 1252 C CA . PRO A 1 173 ? 5.864 -15.651 -21.902 1.00 45.09 173 PRO A CA 1
ATOM 1253 C C . PRO A 1 173 ? 6.827 -15.151 -22.977 1.00 45.09 173 PRO A C 1
ATOM 1255 O O . PRO A 1 173 ? 7.429 -14.088 -22.851 1.00 45.09 173 PRO A O 1
ATOM 1258 N N . THR A 1 174 ? 6.999 -15.939 -24.034 1.00 47.06 174 THR A N 1
ATOM 1259 C CA . THR A 1 174 ? 7.991 -15.727 -25.099 1.00 47.06 174 THR A CA 1
ATOM 1260 C C . THR A 1 174 ? 7.730 -14.491 -25.975 1.00 47.06 174 THR A C 1
ATOM 1262 O O . THR A 1 174 ? 8.331 -14.362 -27.037 1.00 47.06 174 THR A O 1
ATOM 1265 N N . SER A 1 175 ? 6.845 -13.573 -25.572 1.00 54.72 175 SER A N 1
ATOM 1266 C CA . SER A 1 175 ? 6.600 -12.315 -26.281 1.00 54.72 175 SER A CA 1
ATOM 1267 C C . SER A 1 175 ? 5.834 -11.302 -25.417 1.00 54.72 175 SER A C 1
ATOM 1269 O O . SER A 1 175 ? 4.604 -11.345 -25.356 1.00 54.72 175 SER A O 1
ATOM 1271 N N . GLY A 1 176 ? 6.547 -10.350 -24.812 1.00 70.06 176 GLY A N 1
ATOM 1272 C CA . GLY A 1 176 ? 5.960 -9.110 -24.293 1.00 70.06 176 GLY A CA 1
ATOM 1273 C C . GLY A 1 176 ? 4.892 -9.256 -23.209 1.00 70.06 176 GLY A C 1
ATOM 1274 O O . GLY A 1 176 ? 4.876 -10.206 -22.429 1.00 70.06 176 GLY A O 1
ATOM 1275 N N . CYS A 1 177 ? 4.003 -8.266 -23.173 1.00 77.81 177 CYS A N 1
ATOM 1276 C CA . CYS A 1 177 ? 2.893 -8.171 -22.236 1.00 77.81 177 CYS A CA 1
ATOM 1277 C C . CYS A 1 177 ? 1.560 -8.392 -22.983 1.00 77.81 177 CYS A C 1
ATOM 1279 O O . CYS A 1 177 ? 1.008 -7.447 -23.555 1.00 77.81 177 CYS A O 1
ATOM 1281 N N . PRO A 1 178 ? 1.052 -9.636 -23.059 1.00 78.81 178 PRO A N 1
ATOM 1282 C CA . PRO A 1 178 ? -0.102 -9.981 -23.897 1.00 78.81 178 PRO A CA 1
ATOM 1283 C C . PRO A 1 178 ? -1.428 -9.399 -23.388 1.00 78.81 178 PRO A C 1
ATOM 1285 O O . PRO A 1 178 ? -2.358 -9.218 -24.170 1.00 78.81 178 PRO A O 1
ATOM 1288 N N . ASP A 1 179 ? -1.516 -9.105 -22.092 1.00 86.38 179 ASP A N 1
ATOM 1289 C CA . ASP A 1 179 ? -2.677 -8.527 -21.412 1.00 86.38 179 ASP A CA 1
ATOM 1290 C C . ASP A 1 179 ? -2.446 -7.061 -21.005 1.00 86.38 179 ASP A C 1
ATOM 1292 O O . ASP A 1 179 ? -3.180 -6.521 -20.173 1.00 86.38 179 ASP A O 1
ATOM 1296 N N . CYS A 1 180 ? -1.418 -6.412 -21.562 1.00 87.50 180 CYS A N 1
ATOM 1297 C CA . CYS A 1 180 ? -1.100 -5.036 -21.217 1.00 87.50 180 CYS A CA 1
ATOM 1298 C C . CYS A 1 180 ? -2.176 -4.065 -21.685 1.00 87.50 180 CYS A C 1
ATOM 1300 O O . CYS A 1 180 ? -2.524 -3.999 -22.867 1.00 87.50 180 CYS A O 1
ATOM 1302 N N . ILE A 1 181 ? -2.613 -3.220 -20.761 1.00 89.44 181 ILE A N 1
ATOM 1303 C CA . ILE A 1 181 ? -3.461 -2.066 -21.037 1.00 89.44 181 ILE A CA 1
ATOM 1304 C C . ILE A 1 181 ? -2.675 -0.781 -20.793 1.00 89.44 181 ILE A C 1
ATOM 1306 O O . ILE A 1 181 ? -1.604 -0.801 -20.188 1.00 89.44 181 ILE A O 1
ATOM 1310 N N . ALA A 1 182 ? -3.187 0.342 -21.295 1.00 89.94 182 ALA A N 1
ATOM 1311 C CA . ALA A 1 182 ? -2.560 1.638 -21.060 1.00 89.94 182 ALA A CA 1
ATOM 1312 C C . ALA A 1 182 ? -2.457 1.930 -19.554 1.00 89.94 182 ALA A C 1
ATOM 1314 O O . ALA A 1 182 ? -3.390 1.634 -18.802 1.00 89.94 182 ALA A O 1
ATOM 1315 N N . LEU A 1 183 ? -1.342 2.538 -19.136 1.00 91.50 183 LEU A N 1
ATOM 1316 C CA . LEU A 1 183 ? -1.187 3.035 -17.770 1.00 91.50 183 LEU A CA 1
ATOM 1317 C C . LEU A 1 183 ? -2.375 3.963 -17.432 1.00 91.50 183 LEU A C 1
ATOM 1319 O O . LEU A 1 183 ? -2.665 4.869 -18.222 1.00 91.50 183 LEU A O 1
ATOM 1323 N N . PRO A 1 184 ? -3.072 3.760 -16.296 1.00 90.81 184 PRO A N 1
ATOM 1324 C CA . PRO A 1 184 ? -4.206 4.592 -15.918 1.00 90.81 184 PRO A CA 1
ATOM 1325 C C . PRO A 1 184 ? -3.851 6.081 -15.929 1.00 90.81 184 PRO A C 1
ATOM 1327 O O . PRO A 1 184 ? -2.861 6.500 -15.334 1.00 90.81 184 PRO A O 1
ATOM 1330 N N . SER A 1 185 ? -4.685 6.899 -16.574 1.00 87.81 185 SER A N 1
ATOM 1331 C CA . SER A 1 185 ? -4.414 8.331 -16.786 1.00 87.81 185 SER A CA 1
ATOM 1332 C C . SER A 1 185 ? -4.335 9.155 -15.498 1.00 87.81 185 SER A C 1
ATOM 1334 O O . SER A 1 185 ? -3.870 10.290 -15.530 1.00 87.81 185 SER A O 1
ATOM 1336 N N . GLY A 1 186 ? -4.819 8.608 -14.379 1.00 88.19 186 GLY A N 1
ATOM 1337 C CA . GLY A 1 186 ? -4.708 9.218 -13.055 1.00 88.19 186 GLY A CA 1
ATOM 1338 C C . GLY A 1 186 ? -3.313 9.117 -12.435 1.00 88.19 186 GLY A C 1
ATOM 1339 O O . GLY A 1 186 ? -3.075 9.762 -11.423 1.00 88.19 186 GLY A O 1
ATOM 1340 N N . ILE A 1 187 ? -2.399 8.337 -13.023 1.00 94.06 187 ILE A N 1
ATOM 1341 C CA . ILE A 1 187 ? -1.052 8.119 -12.494 1.00 94.06 187 ILE A CA 1
ATOM 1342 C C . ILE A 1 187 ? -0.055 8.960 -13.304 1.00 94.06 187 ILE A C 1
ATOM 1344 O O . ILE A 1 187 ? 0.142 8.701 -14.497 1.00 94.06 187 ILE A O 1
ATOM 1348 N N . PRO A 1 188 ? 0.608 9.959 -12.694 1.00 94.38 188 PRO A N 1
ATOM 1349 C CA . PRO A 1 188 ? 1.682 10.693 -13.339 1.00 94.38 188 PRO A CA 1
ATOM 1350 C C . PRO A 1 188 ? 2.817 9.754 -13.736 1.00 94.38 188 PRO A C 1
ATOM 1352 O O . PRO A 1 188 ? 3.121 8.780 -13.043 1.00 94.38 188 PRO A O 1
ATOM 1355 N N . ARG A 1 189 ? 3.499 10.085 -14.830 1.00 92.12 189 ARG A N 1
ATOM 1356 C CA . ARG A 1 189 ? 4.690 9.362 -15.270 1.00 92.12 189 ARG A CA 1
ATOM 1357 C C . ARG A 1 189 ? 5.814 10.318 -15.630 1.00 92.12 189 ARG A C 1
ATOM 1359 O O . ARG A 1 189 ? 5.577 11.396 -16.182 1.00 92.12 189 ARG A O 1
ATOM 1366 N N . LYS A 1 190 ? 7.043 9.884 -15.377 1.00 91.25 190 LYS A N 1
ATOM 1367 C CA . LYS A 1 190 ? 8.246 10.580 -15.827 1.00 91.25 190 LYS A CA 1
ATOM 1368 C C . LYS A 1 190 ? 8.335 10.521 -17.356 1.00 91.25 190 LYS A C 1
ATOM 1370 O O . LYS A 1 190 ? 7.885 9.569 -17.991 1.00 91.25 190 LYS A O 1
ATOM 1375 N N . SER A 1 191 ? 8.946 11.535 -17.967 1.00 87.12 191 SER A N 1
ATOM 1376 C CA . SER A 1 191 ? 9.320 11.458 -19.385 1.00 87.12 191 SER A CA 1
ATOM 1377 C C . SER A 1 191 ? 10.224 10.242 -19.614 1.00 87.12 191 SER A C 1
ATOM 1379 O O . SER A 1 191 ? 11.181 10.059 -18.857 1.00 87.12 191 SER A O 1
ATOM 1381 N N . ARG A 1 192 ? 9.926 9.439 -20.646 1.00 84.56 192 ARG A N 1
ATOM 1382 C CA . ARG A 1 192 ? 10.606 8.167 -20.947 1.00 84.56 192 ARG A CA 1
ATOM 1383 C C . ARG A 1 192 ? 10.475 7.101 -19.856 1.00 84.56 192 ARG A C 1
ATOM 1385 O O . ARG A 1 192 ? 11.354 6.260 -19.715 1.00 84.56 192 ARG A O 1
ATOM 1392 N N . ALA A 1 193 ? 9.383 7.130 -19.089 1.00 87.25 193 ALA A N 1
ATOM 1393 C CA . ALA A 1 193 ? 9.037 6.023 -18.196 1.00 87.25 193 ALA A CA 1
ATOM 1394 C C . ALA A 1 193 ? 8.710 4.725 -18.955 1.00 87.25 193 ALA A C 1
ATOM 1396 O O . ALA A 1 193 ? 8.608 3.661 -18.372 1.00 87.25 193 ALA A O 1
ATOM 1397 N N . CYS A 1 194 ? 8.538 4.797 -20.262 1.00 84.56 194 CYS A N 1
ATOM 1398 C CA . CYS A 1 194 ? 8.505 3.653 -21.147 1.00 84.56 194 CYS A CA 1
ATOM 1399 C C . CYS A 1 194 ? 9.154 4.070 -22.464 1.00 84.56 194 CYS A C 1
ATOM 1401 O O . CYS A 1 194 ? 9.420 5.258 -22.699 1.00 84.56 194 CYS A O 1
ATOM 1403 N N . ASP A 1 195 ? 9.406 3.101 -23.332 1.00 78.75 195 ASP A N 1
ATOM 1404 C CA . ASP A 1 195 ? 9.859 3.376 -24.682 1.00 78.75 195 ASP A CA 1
ATOM 1405 C C . ASP A 1 195 ? 8.718 3.989 -25.508 1.00 78.75 195 ASP A C 1
ATOM 1407 O O . ASP A 1 195 ? 7.918 3.293 -26.142 1.00 78.75 195 ASP A O 1
ATOM 1411 N N . ASP A 1 196 ? 8.670 5.324 -25.513 1.00 71.69 196 ASP A N 1
ATOM 1412 C CA . ASP A 1 196 ? 7.703 6.121 -26.271 1.00 71.69 196 ASP A CA 1
ATOM 1413 C C . ASP A 1 196 ? 7.765 5.842 -27.790 1.00 71.69 196 ASP A C 1
ATOM 1415 O O . ASP A 1 196 ? 6.804 6.139 -28.505 1.00 71.69 196 ASP A O 1
ATOM 1419 N N . SER A 1 197 ? 8.872 5.278 -28.302 1.00 66.31 197 SER A N 1
ATOM 1420 C CA . SER A 1 197 ? 9.005 4.895 -29.716 1.00 66.31 197 SER A CA 1
ATOM 1421 C C . SER A 1 197 ? 8.280 3.589 -30.052 1.00 66.31 197 SER A C 1
ATOM 1423 O O . SER A 1 197 ? 7.896 3.381 -31.205 1.00 66.31 197 SER A O 1
ATOM 1425 N N . VAL A 1 198 ? 8.048 2.744 -29.043 1.00 64.56 198 VAL A N 1
ATOM 1426 C CA . VAL A 1 198 ? 7.306 1.482 -29.152 1.00 64.56 198 VAL A CA 1
ATOM 1427 C C . VAL A 1 198 ? 5.853 1.678 -28.727 1.00 64.56 198 VAL A C 1
ATOM 1429 O O . VAL A 1 198 ? 4.941 1.252 -29.438 1.00 64.56 198 VAL A O 1
ATOM 1432 N N . ASN A 1 199 ? 5.613 2.341 -27.591 1.00 67.44 199 ASN A N 1
ATOM 1433 C CA . ASN A 1 199 ? 4.270 2.701 -27.149 1.00 67.44 199 ASN A CA 1
ATOM 1434 C C . ASN A 1 199 ? 4.268 4.010 -26.337 1.00 67.44 199 ASN A C 1
ATOM 1436 O O . ASN A 1 199 ? 4.713 4.018 -25.190 1.00 67.44 199 ASN A O 1
ATOM 1440 N N . PRO A 1 200 ? 3.671 5.096 -26.861 1.00 67.81 200 PRO A N 1
ATOM 1441 C CA . PRO A 1 200 ? 3.675 6.398 -26.199 1.00 67.81 200 PRO A CA 1
ATOM 1442 C C . PRO A 1 200 ? 2.780 6.469 -24.956 1.00 67.81 200 PRO A C 1
ATOM 1444 O O . PRO A 1 200 ? 2.720 7.518 -24.322 1.00 67.81 200 PRO A O 1
ATOM 1447 N N . ASN A 1 201 ? 2.024 5.423 -24.606 1.00 73.06 201 ASN A N 1
ATOM 1448 C CA . ASN A 1 201 ? 1.089 5.476 -23.481 1.00 73.06 201 ASN A CA 1
ATOM 1449 C C . ASN A 1 201 ? 1.591 4.805 -22.201 1.00 73.06 201 ASN A C 1
ATOM 1451 O O . ASN A 1 201 ? 0.938 4.970 -21.171 1.00 73.06 201 ASN A O 1
ATOM 1455 N N . CYS A 1 202 ? 2.746 4.136 -22.233 1.00 87.38 202 CYS A N 1
ATOM 1456 C CA . CYS A 1 202 ? 3.147 3.136 -21.242 1.00 87.38 202 CYS A CA 1
ATOM 1457 C C . CYS A 1 202 ? 2.044 2.099 -20.997 1.00 87.38 202 CYS A C 1
ATOM 1459 O O . CYS A 1 202 ? 0.842 2.341 -21.135 1.00 87.38 202 CYS A O 1
ATOM 1461 N N . GLN A 1 203 ? 2.435 0.892 -20.651 1.00 89.69 203 GLN A N 1
ATOM 1462 C CA . GLN A 1 203 ? 1.483 -0.164 -20.391 1.00 89.69 203 GLN A CA 1
ATOM 1463 C C . GLN A 1 203 ? 1.882 -0.944 -19.159 1.00 89.69 203 GLN A C 1
ATOM 1465 O O . GLN A 1 203 ? 3.036 -0.953 -18.732 1.00 89.69 203 GLN A O 1
ATOM 1470 N N . ILE A 1 204 ? 0.877 -1.590 -18.601 1.00 92.12 204 ILE A N 1
ATOM 1471 C CA . ILE A 1 204 ? 0.983 -2.498 -17.475 1.00 92.12 204 ILE A CA 1
ATOM 1472 C C . ILE A 1 204 ? -0.030 -3.616 -17.682 1.00 92.12 204 ILE A C 1
ATOM 1474 O O . ILE A 1 204 ? -1.056 -3.415 -18.340 1.00 92.12 204 ILE A O 1
ATOM 1478 N N . SER A 1 205 ? 0.241 -4.792 -17.126 1.00 90.69 205 SER A N 1
ATOM 1479 C CA . SER A 1 205 ? -0.704 -5.907 -17.149 1.00 90.69 205 SER A CA 1
ATOM 1480 C C . SER A 1 205 ? -2.039 -5.456 -16.557 1.00 90.69 205 SER A C 1
ATOM 1482 O O . SER A 1 205 ? -2.088 -4.804 -15.505 1.00 90.69 205 SER A O 1
ATOM 1484 N N . ALA A 1 206 ? -3.139 -5.851 -17.202 1.00 85.69 206 ALA A N 1
ATOM 1485 C CA . ALA A 1 206 ? -4.488 -5.604 -16.700 1.00 85.69 206 ALA A CA 1
ATOM 1486 C C . ALA A 1 206 ? -4.665 -6.066 -15.242 1.00 85.69 206 ALA A C 1
ATOM 1488 O O . ALA A 1 206 ? -5.436 -5.468 -14.494 1.00 85.69 206 ALA A O 1
ATOM 1489 N N . SER A 1 207 ? -3.912 -7.088 -14.818 1.00 85.12 207 SER A N 1
ATOM 1490 C CA . SER A 1 207 ? -3.985 -7.640 -13.465 1.00 85.12 207 SER A CA 1
ATOM 1491 C C . SER A 1 207 ? -3.414 -6.747 -12.357 1.00 85.12 207 SER A C 1
ATOM 1493 O O . SER A 1 207 ? -3.735 -6.985 -11.197 1.00 85.12 207 SER A O 1
ATOM 1495 N N . ILE A 1 208 ? -2.612 -5.724 -12.681 1.00 91.44 208 ILE A N 1
ATOM 1496 C CA . ILE A 1 208 ? -2.117 -4.751 -11.689 1.00 91.44 208 ILE A CA 1
ATOM 1497 C C . ILE A 1 208 ? -2.727 -3.358 -11.847 1.00 91.44 208 ILE A C 1
ATOM 1499 O O . ILE A 1 208 ? -2.621 -2.546 -10.933 1.00 91.44 208 ILE A O 1
ATOM 1503 N N . ALA A 1 209 ? -3.378 -3.065 -12.975 1.00 88.06 209 ALA A N 1
ATOM 1504 C CA . ALA A 1 209 ? -3.758 -1.702 -13.333 1.00 88.06 209 ALA A CA 1
ATOM 1505 C C . ALA A 1 209 ? -4.728 -1.033 -12.354 1.00 88.06 209 ALA A C 1
ATOM 1507 O O . ALA A 1 209 ? -4.471 0.086 -11.911 1.00 88.06 209 ALA A O 1
ATOM 1508 N N . SER A 1 210 ? -5.811 -1.719 -11.979 1.00 87.19 210 SER A N 1
ATOM 1509 C CA . SER A 1 210 ? -6.781 -1.178 -11.019 1.00 87.19 210 SER A CA 1
ATOM 1510 C C . SER A 1 210 ? -6.161 -0.985 -9.635 1.00 87.19 210 SER A C 1
ATOM 1512 O O . SER A 1 210 ? -6.355 0.058 -9.016 1.00 87.19 210 SER A O 1
ATOM 1514 N N . ASN A 1 211 ? -5.359 -1.949 -9.181 1.00 91.38 211 ASN A N 1
ATOM 1515 C CA . ASN A 1 211 ? -4.719 -1.893 -7.868 1.00 91.38 211 ASN A CA 1
ATOM 1516 C C . ASN A 1 211 ? -3.672 -0.775 -7.806 1.00 91.38 211 ASN A C 1
ATOM 1518 O O . ASN A 1 211 ? -3.593 -0.062 -6.811 1.00 91.38 211 ASN A O 1
ATOM 1522 N N . LEU A 1 212 ? -2.913 -0.569 -8.887 1.00 95.00 212 LEU A N 1
ATOM 1523 C CA . LEU A 1 212 ? -1.917 0.496 -8.976 1.00 95.00 212 LEU A CA 1
ATOM 1524 C C . LEU A 1 212 ? -2.569 1.886 -8.974 1.00 95.00 212 LEU A C 1
ATOM 1526 O O . LEU A 1 212 ? -2.047 2.805 -8.343 1.00 95.00 212 LEU A O 1
ATOM 1530 N N . GLN A 1 213 ? -3.716 2.045 -9.643 1.00 92.62 213 GLN A N 1
ATOM 1531 C CA . GLN A 1 213 ? -4.469 3.299 -9.608 1.00 92.62 213 GLN A CA 1
ATOM 1532 C C . GLN A 1 213 ? -4.976 3.607 -8.194 1.00 92.62 213 GLN A C 1
ATOM 1534 O O . GLN A 1 213 ? -4.746 4.708 -7.699 1.00 92.62 213 GLN A O 1
ATOM 1539 N N . LEU A 1 214 ? -5.606 2.635 -7.529 1.00 89.62 214 LEU A N 1
ATOM 1540 C CA . LEU A 1 214 ? -6.102 2.806 -6.159 1.00 89.62 214 LEU A CA 1
ATOM 1541 C C . LEU A 1 214 ? -4.963 3.101 -5.173 1.00 89.62 214 LEU A C 1
ATOM 1543 O O . LEU A 1 214 ? -5.078 4.005 -4.344 1.00 89.62 214 LEU A O 1
ATOM 1547 N N . MET A 1 215 ? -3.829 2.409 -5.316 1.00 95.56 215 MET A N 1
ATOM 1548 C CA . MET A 1 215 ? -2.610 2.693 -4.559 1.00 95.56 215 MET A CA 1
ATOM 1549 C C . MET A 1 215 ? -2.172 4.153 -4.746 1.00 95.56 215 MET A C 1
ATOM 1551 O O . MET A 1 215 ? -1.916 4.848 -3.764 1.00 95.56 215 MET A O 1
ATOM 1555 N N . HIS A 1 216 ? -2.115 4.642 -5.988 1.00 96.25 216 HIS A N 1
ATOM 1556 C CA . HIS A 1 216 ? -1.715 6.020 -6.277 1.00 96.25 216 HIS A CA 1
ATOM 1557 C C . HIS A 1 216 ? -2.682 7.055 -5.679 1.00 96.25 216 HIS A C 1
ATOM 1559 O O . HIS A 1 216 ? -2.238 8.050 -5.102 1.00 96.25 216 HIS A O 1
ATOM 1565 N N . GLU A 1 217 ? -3.991 6.808 -5.761 1.00 87.88 217 GLU A N 1
ATOM 1566 C CA . GLU A 1 217 ? -5.018 7.675 -5.172 1.00 87.88 217 GLU A CA 1
ATOM 1567 C C . GLU A 1 217 ? -4.861 7.789 -3.645 1.00 87.88 217 GLU A C 1
ATOM 1569 O O . GLU A 1 217 ? -4.923 8.894 -3.101 1.00 87.88 217 GLU A O 1
ATOM 1574 N N . VAL A 1 218 ? -4.576 6.679 -2.952 1.00 90.00 218 VAL A N 1
ATOM 1575 C CA . VAL A 1 218 ? -4.321 6.676 -1.498 1.00 90.00 218 VAL A CA 1
ATOM 1576 C C . VAL A 1 218 ? -3.027 7.407 -1.141 1.00 90.00 218 VAL A C 1
ATOM 1578 O O . VAL A 1 218 ? -3.008 8.179 -0.178 1.00 90.00 218 VAL A O 1
ATOM 1581 N N . ILE A 1 219 ? -1.957 7.228 -1.920 1.00 93.06 219 ILE A N 1
ATOM 1582 C CA . ILE A 1 219 ? -0.696 7.963 -1.727 1.00 93.06 219 ILE A CA 1
ATOM 1583 C C . ILE A 1 219 ? -0.948 9.479 -1.839 1.00 93.06 219 ILE A C 1
ATOM 1585 O O . ILE A 1 219 ? -0.563 10.240 -0.946 1.00 93.06 219 ILE A O 1
ATOM 1589 N N . GLY A 1 220 ? -1.680 9.911 -2.873 1.00 90.06 220 GLY A N 1
ATOM 1590 C CA . GLY A 1 220 ? -2.057 11.313 -3.079 1.00 90.06 220 GLY A CA 1
ATOM 1591 C C . GLY A 1 220 ? -2.949 11.877 -1.968 1.00 90.06 220 GLY A C 1
ATOM 1592 O O . GLY A 1 220 ? -2.735 13.003 -1.515 1.00 90.06 220 GLY A O 1
ATOM 1593 N N . ALA A 1 221 ? -3.904 11.090 -1.465 1.00 86.12 221 ALA A N 1
ATOM 1594 C CA . ALA A 1 221 ? -4.768 11.480 -0.347 1.00 86.12 221 ALA A CA 1
ATOM 1595 C C . ALA A 1 221 ? -3.989 11.728 0.960 1.00 86.12 221 ALA A C 1
ATOM 1597 O O . ALA A 1 221 ? -4.433 12.514 1.797 1.00 86.12 221 ALA A O 1
ATOM 1598 N N . ASN A 1 222 ? -2.809 11.117 1.112 1.00 91.06 222 ASN A N 1
ATOM 1599 C CA . ASN A 1 222 ? -1.884 11.361 2.222 1.00 91.06 222 ASN A CA 1
ATOM 1600 C C . ASN A 1 222 ? -0.915 12.535 1.969 1.00 91.06 222 ASN A C 1
ATOM 1602 O O . ASN A 1 222 ? 0.020 12.748 2.738 1.00 91.06 222 ASN A O 1
ATOM 1606 N N . GLY A 1 223 ? -1.122 13.317 0.903 1.00 91.31 223 GLY A N 1
ATOM 1607 C CA . GLY A 1 223 ? -0.285 14.472 0.566 1.00 91.31 223 GLY A CA 1
ATOM 1608 C C . GLY A 1 223 ? 1.078 14.105 -0.024 1.00 91.31 223 GLY A C 1
ATOM 1609 O O . GLY A 1 223 ? 1.970 14.954 -0.089 1.00 91.31 223 GLY A O 1
ATOM 1610 N N . VAL A 1 224 ? 1.251 12.855 -0.457 1.00 95.69 224 VAL A N 1
ATOM 1611 C CA . VAL A 1 224 ? 2.478 12.367 -1.081 1.00 95.69 224 VAL A CA 1
ATOM 1612 C C . VAL A 1 224 ? 2.292 12.354 -2.592 1.00 95.69 224 VAL A C 1
ATOM 1614 O O . VAL A 1 224 ? 1.349 11.776 -3.121 1.00 95.69 224 VAL A O 1
ATOM 1617 N N . ASN A 1 225 ? 3.216 12.986 -3.305 1.00 96.00 225 ASN A N 1
ATOM 1618 C CA . ASN A 1 225 ? 3.221 12.997 -4.757 1.00 96.00 225 ASN A CA 1
ATOM 1619 C C . ASN A 1 225 ? 4.223 11.964 -5.260 1.00 96.00 225 ASN A C 1
ATOM 1621 O O . ASN A 1 225 ? 5.399 11.982 -4.884 1.00 96.00 225 ASN A O 1
ATOM 1625 N N . GLY A 1 226 ? 3.776 11.095 -6.157 1.00 96.12 226 GLY A N 1
ATOM 1626 C CA . GLY A 1 226 ? 4.635 10.135 -6.833 1.00 96.12 226 GLY A CA 1
ATOM 1627 C C . GLY A 1 226 ? 4.255 9.963 -8.291 1.00 96.12 226 GLY A C 1
ATOM 1628 O O . GLY A 1 226 ? 3.271 10.524 -8.771 1.00 96.12 226 GLY A O 1
ATOM 1629 N N . GLN A 1 227 ? 5.096 9.241 -9.008 1.00 96.50 227 GLN A N 1
ATOM 1630 C CA . GLN A 1 227 ? 4.943 8.987 -10.428 1.00 96.50 227 GLN A CA 1
ATOM 1631 C C . GLN A 1 227 ? 5.595 7.659 -10.793 1.00 96.50 227 GLN A C 1
ATOM 1633 O O . GLN A 1 227 ? 6.574 7.240 -10.170 1.00 96.50 227 GLN A O 1
ATOM 1638 N N . VAL A 1 228 ? 5.098 7.046 -11.860 1.00 95.56 228 VAL A N 1
ATOM 1639 C CA . VAL A 1 228 ? 5.766 5.915 -12.505 1.00 95.56 228 VAL A CA 1
ATOM 1640 C C . VAL A 1 228 ? 7.015 6.421 -13.224 1.00 95.56 228 VAL A C 1
ATOM 1642 O O . VAL A 1 228 ? 6.956 7.368 -14.016 1.00 95.56 228 VAL A O 1
ATOM 1645 N N . THR A 1 229 ? 8.159 5.817 -12.924 1.00 93.00 229 THR A N 1
ATOM 1646 C CA . THR A 1 229 ? 9.454 6.152 -13.526 1.00 93.00 229 THR A CA 1
ATOM 1647 C C . THR A 1 229 ? 9.925 5.132 -14.542 1.00 93.00 229 THR A C 1
ATOM 1649 O O . THR A 1 229 ? 10.719 5.516 -15.396 1.00 93.00 229 THR A O 1
ATOM 1652 N N . GLU A 1 230 ? 9.414 3.903 -14.484 1.00 91.25 230 GLU A N 1
ATOM 1653 C CA . GLU A 1 230 ? 9.614 2.869 -15.499 1.00 91.25 230 GLU A CA 1
ATOM 1654 C C . GLU A 1 230 ? 8.403 1.914 -15.542 1.00 91.25 230 GLU A C 1
ATOM 1656 O O . GLU A 1 230 ? 7.831 1.583 -14.505 1.00 91.25 230 GLU A O 1
ATOM 1661 N N . ALA A 1 231 ? 7.972 1.507 -16.733 1.00 91.00 231 ALA A N 1
ATOM 1662 C CA . ALA A 1 231 ? 6.878 0.571 -16.990 1.00 91.00 231 ALA A CA 1
ATOM 1663 C C . ALA A 1 231 ? 7.082 -0.108 -18.356 1.00 91.00 231 ALA A C 1
ATOM 1665 O O . ALA A 1 231 ? 8.048 0.177 -19.065 1.00 91.00 231 ALA A O 1
ATOM 1666 N N . TYR A 1 232 ? 6.150 -0.969 -18.778 1.00 88.38 232 TYR A N 1
ATOM 1667 C CA . TYR A 1 232 ? 6.250 -1.612 -20.086 1.00 88.38 232 TYR A CA 1
ATOM 1668 C C . TYR A 1 232 ? 5.952 -0.635 -21.242 1.00 88.38 232 TYR A C 1
ATOM 1670 O O . TYR A 1 232 ? 5.032 0.182 -21.148 1.00 88.38 232 TYR A O 1
ATOM 1678 N N . PRO A 1 233 ? 6.634 -0.767 -22.389 1.00 83.69 233 PRO A N 1
ATOM 1679 C CA . PRO A 1 233 ? 7.921 -1.441 -22.540 1.00 83.69 233 PRO A CA 1
ATOM 1680 C C . PRO A 1 233 ? 9.036 -0.602 -21.887 1.00 83.69 233 PRO A C 1
ATOM 1682 O O . PRO A 1 233 ? 9.047 0.615 -22.088 1.00 83.69 233 PRO A O 1
ATOM 1685 N N . PRO A 1 234 ? 9.977 -1.211 -21.141 1.00 80.19 234 PRO A N 1
ATOM 1686 C CA . PRO A 1 234 ? 11.090 -0.470 -20.553 1.00 80.19 234 PRO A CA 1
ATOM 1687 C C . PRO A 1 234 ? 12.012 0.105 -21.638 1.00 80.19 234 PRO A C 1
ATOM 1689 O O . PRO A 1 234 ? 12.025 -0.354 -22.786 1.00 80.19 234 PRO A O 1
ATOM 1692 N N . THR A 1 235 ? 12.803 1.121 -21.295 1.00 74.75 235 THR A N 1
ATOM 1693 C CA . THR A 1 235 ? 13.695 1.752 -22.283 1.00 74.75 235 THR A CA 1
ATOM 1694 C C . THR A 1 235 ? 14.776 0.765 -22.726 1.00 74.75 235 THR A C 1
ATOM 1696 O O . THR A 1 235 ? 15.531 0.253 -21.907 1.00 74.75 235 THR A O 1
ATOM 1699 N N . GLY A 1 236 ? 14.889 0.533 -24.037 1.00 70.31 236 GLY A N 1
ATOM 1700 C CA . GLY A 1 236 ? 15.828 -0.445 -24.598 1.00 70.31 236 GLY A CA 1
ATOM 1701 C C . GLY A 1 236 ? 15.269 -1.866 -24.678 1.00 70.31 236 GLY A C 1
ATOM 1702 O O . GLY A 1 236 ? 16.034 -2.796 -24.941 1.00 70.31 236 GLY A O 1
ATOM 1703 N N . TYR A 1 237 ? 13.962 -2.048 -24.431 1.00 68.56 237 TYR A N 1
ATOM 1704 C CA . TYR A 1 237 ? 13.301 -3.353 -24.450 1.00 68.56 237 TYR A CA 1
ATOM 1705 C C . TYR A 1 237 ? 13.495 -4.059 -25.786 1.00 68.56 237 TYR A C 1
ATOM 1707 O O . TYR A 1 237 ? 13.190 -3.521 -26.850 1.00 68.56 237 TYR A O 1
ATOM 1715 N N . SER A 1 238 ? 13.949 -5.308 -25.715 1.00 66.06 238 SER A N 1
ATOM 1716 C CA . SER A 1 238 ? 14.044 -6.192 -26.864 1.00 66.06 238 SER A CA 1
ATOM 1717 C C . SER A 1 238 ? 13.123 -7.394 -26.657 1.00 66.06 238 SER A C 1
ATOM 1719 O O . SER A 1 238 ? 13.330 -8.156 -25.714 1.00 66.06 238 SER A O 1
ATOM 1721 N N . PRO A 1 239 ? 12.138 -7.640 -27.542 1.00 63.06 239 PRO A N 1
ATOM 1722 C CA . PRO A 1 239 ? 11.308 -8.844 -27.471 1.00 63.06 239 PRO A CA 1
ATOM 1723 C C . PRO A 1 239 ? 12.119 -10.146 -27.541 1.00 63.06 239 PRO A C 1
ATOM 1725 O O . PRO A 1 239 ? 11.660 -11.180 -27.064 1.00 63.06 239 PRO A O 1
ATOM 1728 N N . SER A 1 240 ? 13.318 -10.102 -28.133 1.00 64.50 240 SER A N 1
ATOM 1729 C CA . SER A 1 240 ? 14.245 -11.236 -28.206 1.00 64.50 240 SER A CA 1
ATOM 1730 C C . SER A 1 240 ? 15.181 -11.360 -26.998 1.00 64.50 240 SER A C 1
ATOM 1732 O O . SER A 1 240 ? 15.859 -12.375 -26.881 1.00 64.50 240 SER A O 1
ATOM 1734 N N . ASP A 1 241 ? 15.232 -10.353 -26.122 1.00 63.78 241 ASP A N 1
ATOM 1735 C CA . ASP A 1 241 ? 15.980 -10.372 -24.858 1.00 63.78 241 ASP A CA 1
ATOM 1736 C C . ASP A 1 241 ? 15.201 -9.610 -23.763 1.00 63.78 241 ASP A C 1
ATOM 1738 O O . ASP A 1 241 ? 15.538 -8.475 -23.410 1.00 63.78 241 ASP A O 1
ATOM 1742 N N . PRO A 1 242 ? 14.122 -10.212 -23.228 1.00 57.50 242 PRO A N 1
ATOM 1743 C CA . PRO A 1 242 ? 13.261 -9.571 -22.234 1.00 57.50 242 PRO A CA 1
ATOM 1744 C C . PRO A 1 242 ? 13.933 -9.395 -20.860 1.00 57.50 242 PRO A C 1
ATOM 1746 O O . PRO A 1 242 ? 13.356 -8.748 -19.988 1.00 57.50 242 PRO A O 1
ATOM 1749 N N . THR A 1 243 ? 15.129 -9.958 -20.658 1.00 57.00 243 THR A N 1
ATOM 1750 C CA . THR A 1 243 ? 15.932 -9.864 -19.425 1.00 57.00 243 THR A CA 1
ATOM 1751 C C . THR A 1 243 ? 17.117 -8.905 -19.540 1.00 57.00 243 THR A C 1
ATOM 1753 O O . THR A 1 243 ? 17.784 -8.641 -18.545 1.00 57.00 243 THR A O 1
ATOM 1756 N N . GLY A 1 244 ? 17.393 -8.363 -20.729 1.00 57.31 244 GLY A N 1
ATOM 1757 C CA . GLY A 1 244 ? 18.581 -7.541 -20.983 1.00 57.31 244 GLY A CA 1
ATOM 1758 C C . GLY A 1 244 ? 18.634 -6.213 -20.216 1.00 57.31 244 GLY A C 1
ATOM 1759 O O . GLY A 1 244 ? 19.678 -5.568 -20.196 1.00 57.31 244 GLY A O 1
ATOM 1760 N N . ILE A 1 245 ? 17.530 -5.802 -19.580 1.00 60.03 245 ILE A N 1
ATOM 1761 C CA . ILE A 1 245 ? 17.414 -4.516 -18.870 1.00 60.03 245 ILE A CA 1
ATOM 1762 C C . ILE A 1 245 ? 17.333 -4.712 -17.357 1.00 60.03 245 ILE A C 1
ATOM 1764 O O . ILE A 1 245 ? 17.883 -3.893 -16.626 1.00 60.03 245 ILE A O 1
ATOM 1768 N N . HIS A 1 246 ? 16.707 -5.791 -16.871 1.00 60.72 246 HIS A N 1
ATOM 1769 C CA . HIS A 1 246 ? 16.538 -6.095 -15.445 1.00 60.72 246 HIS A CA 1
ATOM 1770 C C . HIS A 1 246 ? 16.702 -7.595 -15.168 1.00 60.72 246 HIS A C 1
ATOM 1772 O O . HIS A 1 246 ? 16.302 -8.439 -15.968 1.00 60.72 246 HIS A O 1
ATOM 1778 N N . SER A 1 247 ? 17.191 -7.932 -13.969 1.00 62.50 247 SER A N 1
ATOM 1779 C CA . SER A 1 247 ? 17.325 -9.319 -13.495 1.00 62.50 247 SER A CA 1
ATOM 1780 C C . SER A 1 247 ? 15.990 -10.076 -13.403 1.00 62.50 247 SER A C 1
ATOM 1782 O O . SER A 1 247 ? 15.986 -11.305 -13.399 1.00 62.50 247 SER A O 1
ATOM 1784 N N . ASN A 1 248 ? 14.859 -9.363 -13.311 1.00 69.62 248 ASN A N 1
ATOM 1785 C CA . ASN A 1 248 ? 13.512 -9.930 -13.286 1.00 69.62 248 ASN A CA 1
ATOM 1786 C C . ASN A 1 248 ? 12.756 -9.540 -14.573 1.00 69.62 248 ASN A C 1
ATOM 1788 O O . ASN A 1 248 ? 12.680 -8.351 -14.886 1.00 69.62 248 ASN A O 1
ATOM 1792 N N . PRO A 1 249 ? 12.136 -10.494 -15.290 1.00 77.88 249 PRO A N 1
ATOM 1793 C CA . PRO A 1 249 ? 11.359 -10.223 -16.503 1.00 77.88 249 PRO A CA 1
ATOM 1794 C C . PRO A 1 249 ? 10.054 -9.434 -16.273 1.00 77.88 249 PRO A C 1
ATOM 1796 O O . PRO A 1 249 ? 9.301 -9.235 -17.226 1.00 77.88 249 PRO A O 1
ATOM 1799 N N . CYS A 1 250 ? 9.760 -8.988 -15.046 1.00 84.62 250 CYS A N 1
ATOM 1800 C CA . CYS A 1 250 ? 8.495 -8.342 -14.691 1.00 84.62 250 CYS A CA 1
ATOM 1801 C C . CYS A 1 250 ? 8.212 -7.033 -15.455 1.00 84.62 250 CYS A C 1
ATOM 1803 O O . CYS A 1 250 ? 7.056 -6.695 -15.705 1.00 84.62 250 CYS A O 1
ATOM 1805 N N . HIS A 1 251 ? 9.248 -6.295 -15.864 1.00 83.19 251 HIS A N 1
ATOM 1806 C CA . HIS A 1 251 ? 9.052 -5.136 -16.739 1.00 83.19 251 HIS A CA 1
ATOM 1807 C C . HIS A 1 251 ? 8.719 -5.580 -18.156 1.00 83.19 251 HIS A C 1
ATOM 1809 O O . HIS A 1 251 ? 7.869 -4.979 -18.797 1.00 83.19 251 HIS A O 1
ATOM 1815 N N . GLY A 1 252 ? 9.319 -6.676 -18.629 1.00 79.56 252 GLY A N 1
ATOM 1816 C CA . GLY A 1 252 ? 9.100 -7.232 -19.966 1.00 79.56 252 GLY A CA 1
ATOM 1817 C C . GLY A 1 252 ? 7.722 -7.869 -20.184 1.00 79.56 252 GLY A C 1
ATOM 1818 O O . GLY A 1 252 ? 7.298 -7.989 -21.333 1.00 79.56 252 GLY A O 1
ATOM 1819 N N . ASN A 1 253 ? 7.018 -8.242 -19.112 1.00 81.75 253 ASN A N 1
ATOM 1820 C CA . ASN A 1 253 ? 5.637 -8.739 -19.141 1.00 81.75 253 ASN A CA 1
ATOM 1821 C C . ASN A 1 253 ? 4.633 -7.761 -18.487 1.00 81.75 253 ASN A C 1
ATOM 1823 O O . ASN A 1 253 ? 3.474 -8.124 -18.304 1.00 81.75 253 ASN A O 1
ATOM 1827 N N . GLY A 1 254 ? 5.072 -6.554 -18.106 1.00 88.06 254 GLY A N 1
ATOM 1828 C CA . GLY A 1 254 ? 4.239 -5.506 -17.510 1.00 88.06 254 GLY A CA 1
ATOM 1829 C C . GLY A 1 254 ? 3.645 -5.822 -16.131 1.00 88.06 254 GLY A C 1
ATOM 1830 O O . GLY A 1 254 ? 2.679 -5.166 -15.741 1.00 88.06 254 GLY A O 1
ATOM 1831 N N . THR A 1 255 ? 4.159 -6.811 -15.390 1.00 90.31 255 THR A N 1
ATOM 1832 C CA . THR A 1 255 ? 3.660 -7.165 -14.043 1.00 90.31 255 THR A CA 1
ATOM 1833 C C . THR A 1 255 ? 4.362 -6.418 -12.905 1.00 90.31 255 THR A C 1
ATOM 1835 O O . THR A 1 255 ? 4.124 -6.725 -11.734 1.00 90.31 255 THR A O 1
ATOM 1838 N N . CYS A 1 256 ? 5.239 -5.467 -13.223 1.00 91.94 256 CYS A N 1
ATOM 1839 C CA . CYS A 1 256 ? 5.813 -4.529 -12.266 1.00 91.94 256 CYS A CA 1
ATOM 1840 C C . CYS A 1 256 ? 5.999 -3.141 -12.892 1.00 91.94 256 CYS A C 1
ATOM 1842 O O . CYS A 1 256 ? 5.953 -2.990 -14.114 1.00 91.94 256 CYS A O 1
ATOM 1844 N N . VAL A 1 257 ? 6.185 -2.141 -12.034 1.00 93.88 257 VAL A N 1
ATOM 1845 C CA . VAL A 1 257 ? 6.572 -0.778 -12.416 1.00 93.88 257 VAL A CA 1
ATOM 1846 C C . VAL A 1 257 ? 7.590 -0.236 -11.428 1.00 93.88 257 VAL A C 1
ATOM 1848 O O . VAL A 1 257 ? 7.523 -0.553 -10.235 1.00 93.88 257 VAL A O 1
ATOM 1851 N N . ASP A 1 258 ? 8.446 0.658 -11.906 1.00 94.25 258 ASP A N 1
ATOM 1852 C CA . ASP A 1 258 ? 9.237 1.499 -11.024 1.00 94.25 258 ASP A CA 1
ATOM 1853 C C . ASP A 1 258 ? 8.426 2.739 -10.679 1.00 94.25 258 ASP A C 1
ATOM 1855 O O . ASP A 1 258 ? 7.839 3.401 -11.544 1.00 94.25 258 ASP A O 1
ATOM 1859 N N . TYR A 1 259 ? 8.413 3.078 -9.401 1.00 96.44 259 TYR A N 1
ATOM 1860 C CA . TYR A 1 259 ? 7.678 4.208 -8.866 1.00 96.44 259 TYR A CA 1
ATOM 1861 C C . TYR A 1 259 ? 8.601 5.062 -8.007 1.00 96.44 259 TYR A C 1
ATOM 1863 O O . TYR A 1 259 ? 9.402 4.557 -7.221 1.00 96.44 259 TYR A O 1
ATOM 1871 N N . ASN A 1 260 ? 8.500 6.380 -8.131 1.00 96.44 260 ASN A N 1
ATOM 1872 C CA . ASN A 1 260 ? 9.291 7.289 -7.312 1.00 96.44 260 ASN A CA 1
ATOM 1873 C C . ASN A 1 260 ? 8.503 8.544 -6.955 1.00 96.44 260 ASN A C 1
ATOM 1875 O O . ASN A 1 260 ? 7.499 8.882 -7.587 1.00 96.44 260 ASN A O 1
ATOM 1879 N N . PHE A 1 261 ? 8.969 9.257 -5.940 1.00 97.19 261 PHE A N 1
ATOM 1880 C CA . PHE A 1 261 ? 8.360 10.506 -5.525 1.00 97.19 261 PHE A CA 1
ATOM 1881 C C . PHE A 1 261 ? 8.538 11.591 -6.597 1.00 97.19 261 PHE A C 1
ATOM 1883 O O . PHE A 1 261 ? 9.565 11.690 -7.271 1.00 97.19 261 PHE A O 1
ATOM 1890 N N . SER A 1 262 ? 7.512 12.425 -6.753 1.00 94.69 262 SER A N 1
ATOM 1891 C CA . SER A 1 262 ? 7.486 13.553 -7.683 1.00 94.69 262 SER A CA 1
ATOM 1892 C C . SER A 1 262 ? 7.192 14.830 -6.908 1.00 94.69 262 SER A C 1
ATOM 1894 O O . SER A 1 262 ? 6.046 15.247 -6.782 1.00 94.69 262 SER A O 1
ATOM 1896 N N . GLY A 1 263 ? 8.236 15.443 -6.349 1.00 89.94 263 GLY A N 1
ATOM 1897 C CA . GLY A 1 263 ? 8.112 16.638 -5.506 1.00 89.94 263 GLY A CA 1
ATOM 1898 C C . GLY A 1 263 ? 7.895 16.353 -4.015 1.00 89.94 263 GLY A C 1
ATOM 1899 O O . GLY A 1 263 ? 7.928 17.288 -3.221 1.00 89.94 263 GLY A O 1
ATOM 1900 N N . SER A 1 264 ? 7.740 15.085 -3.623 1.00 94.31 264 SER A N 1
ATOM 1901 C CA . SER A 1 264 ? 7.845 14.629 -2.229 1.00 94.31 264 SER A CA 1
ATOM 1902 C C . SER A 1 264 ? 9.256 14.107 -1.925 1.00 94.31 264 SER A C 1
ATOM 1904 O O . SER A 1 264 ? 10.009 13.764 -2.835 1.00 94.31 264 SER A O 1
ATOM 1906 N N . THR A 1 265 ? 9.633 14.078 -0.645 1.00 95.00 265 THR A N 1
ATOM 1907 C CA . THR A 1 265 ? 10.933 13.565 -0.186 1.00 95.00 265 THR A CA 1
ATOM 1908 C C . THR A 1 265 ? 10.885 12.059 0.059 1.00 95.00 265 THR A C 1
ATOM 1910 O O . THR A 1 265 ? 9.847 11.518 0.438 1.00 95.00 265 THR A O 1
ATOM 1913 N N . ASN A 1 266 ? 12.034 11.394 -0.052 1.00 94.94 266 ASN A N 1
ATOM 1914 C CA . ASN A 1 266 ? 12.193 9.972 0.262 1.00 94.94 266 ASN A CA 1
ATOM 1915 C C . ASN A 1 266 ? 12.335 9.748 1.780 1.00 94.94 266 ASN A C 1
ATOM 1917 O O . ASN A 1 266 ? 13.291 9.121 2.238 1.00 94.94 266 ASN A O 1
ATOM 1921 N N . SER A 1 267 ? 11.446 10.348 2.575 1.00 96.69 267 SER A N 1
ATOM 1922 C CA . SER A 1 267 ? 11.459 10.184 4.027 1.00 96.69 267 SER A CA 1
ATOM 1923 C C . SER A 1 267 ? 10.889 8.816 4.428 1.00 96.69 267 SER A C 1
ATOM 1925 O O . SER A 1 267 ? 10.071 8.264 3.687 1.00 96.69 267 SER A O 1
ATOM 1927 N N . PRO A 1 268 ? 11.278 8.263 5.591 1.00 96.50 268 PRO A N 1
ATOM 1928 C CA . PRO A 1 268 ? 10.713 7.017 6.115 1.00 96.50 268 PRO A CA 1
ATOM 1929 C C . PRO A 1 268 ? 9.178 7.018 6.159 1.00 96.50 268 PRO A C 1
ATOM 1931 O O . PRO A 1 268 ? 8.550 6.022 5.815 1.00 96.50 268 PRO A O 1
ATOM 1934 N N . GLU A 1 269 ? 8.571 8.154 6.510 1.00 96.38 269 GLU A N 1
ATOM 1935 C CA . GLU A 1 269 ? 7.116 8.317 6.583 1.00 96.38 269 GLU A CA 1
ATOM 1936 C C . GLU A 1 269 ? 6.468 8.189 5.200 1.00 96.38 269 GLU A C 1
ATOM 1938 O O . GLU A 1 269 ? 5.533 7.410 5.021 1.00 96.38 269 GLU A O 1
ATOM 1943 N N . ASN A 1 270 ? 7.001 8.895 4.197 1.00 97.44 270 ASN A N 1
ATOM 1944 C CA . ASN A 1 270 ? 6.497 8.813 2.825 1.00 97.44 270 ASN A CA 1
ATOM 1945 C C . ASN A 1 270 ? 6.727 7.425 2.225 1.00 97.44 270 ASN A C 1
ATOM 1947 O O . ASN A 1 270 ? 5.905 6.946 1.446 1.00 97.44 270 ASN A O 1
ATOM 1951 N N . ILE A 1 271 ? 7.832 6.770 2.590 1.00 98.31 271 ILE A N 1
ATOM 1952 C CA . ILE A 1 271 ? 8.130 5.412 2.141 1.00 98.31 271 ILE A CA 1
ATOM 1953 C C . ILE A 1 271 ? 7.114 4.417 2.705 1.00 98.31 271 ILE A C 1
ATOM 1955 O O . ILE A 1 271 ? 6.583 3.599 1.953 1.00 98.31 271 ILE A O 1
ATOM 1959 N N . ASN A 1 272 ? 6.787 4.532 3.993 1.00 97.19 272 ASN A N 1
ATOM 1960 C CA . ASN A 1 272 ? 5.769 3.699 4.625 1.00 97.19 272 ASN A CA 1
ATOM 1961 C C . ASN A 1 272 ? 4.387 3.899 4.002 1.00 97.19 272 ASN A C 1
ATOM 1963 O O . ASN A 1 272 ? 3.718 2.908 3.738 1.00 97.19 272 ASN A O 1
ATOM 1967 N N . ILE A 1 273 ? 4.001 5.133 3.656 1.00 95.69 273 ILE A N 1
ATOM 1968 C CA . ILE A 1 273 ? 2.728 5.398 2.962 1.00 95.69 273 ILE A CA 1
ATOM 1969 C C . ILE A 1 273 ? 2.626 4.605 1.651 1.00 95.69 273 ILE A C 1
ATOM 1971 O O . ILE A 1 273 ? 1.583 4.020 1.364 1.00 95.69 273 ILE A O 1
ATOM 1975 N N . VAL A 1 274 ? 3.700 4.552 0.855 1.00 97.62 274 VAL A N 1
ATOM 1976 C CA . VAL A 1 274 ? 3.709 3.786 -0.404 1.00 97.62 274 VAL A CA 1
ATOM 1977 C C . VAL A 1 274 ? 3.629 2.281 -0.136 1.00 97.62 274 VAL A C 1
ATOM 1979 O O . VAL A 1 274 ? 2.882 1.581 -0.817 1.00 97.62 274 VAL A O 1
ATOM 1982 N N . ILE A 1 275 ? 4.374 1.777 0.853 1.00 97.50 275 ILE A N 1
ATOM 1983 C CA . ILE A 1 275 ? 4.385 0.349 1.210 1.00 97.50 275 ILE A CA 1
ATOM 1984 C C . ILE A 1 275 ? 3.016 -0.105 1.720 1.00 97.50 275 ILE A C 1
ATOM 1986 O O . ILE A 1 275 ? 2.510 -1.136 1.277 1.00 97.50 275 ILE A O 1
ATOM 1990 N N . GLU A 1 276 ? 2.411 0.660 2.625 1.00 92.94 276 GLU A N 1
ATOM 1991 C CA . GLU A 1 276 ? 1.085 0.386 3.180 1.00 92.94 276 GLU A CA 1
ATOM 1992 C C . GLU A 1 276 ? 0.021 0.415 2.082 1.00 92.94 276 GLU A C 1
ATOM 1994 O O . GLU A 1 276 ? -0.700 -0.567 1.915 1.00 92.94 276 GLU A O 1
ATOM 1999 N N . ALA A 1 277 ? 0.007 1.460 1.246 1.00 91.69 277 ALA A N 1
ATOM 2000 C CA . ALA A 1 277 ? -0.932 1.554 0.130 1.00 91.69 277 ALA A CA 1
ATOM 2001 C C . ALA A 1 277 ? -0.781 0.387 -0.858 1.00 91.69 277 ALA A C 1
ATOM 2003 O O . ALA A 1 277 ? -1.776 -0.142 -1.347 1.00 91.69 277 ALA A O 1
ATOM 2004 N N . ALA A 1 278 ? 0.448 -0.044 -1.161 1.00 95.25 278 ALA A N 1
ATOM 2005 C CA . ALA A 1 278 ? 0.663 -1.199 -2.028 1.00 95.25 278 ALA A CA 1
ATOM 2006 C C . ALA A 1 278 ? 0.082 -2.477 -1.403 1.00 95.25 278 ALA A C 1
ATOM 2008 O O . ALA A 1 278 ? -0.625 -3.227 -2.076 1.00 95.25 278 ALA A O 1
ATOM 2009 N N . ASN A 1 279 ? 0.336 -2.705 -0.113 1.00 91.62 279 ASN A N 1
ATOM 2010 C CA . ASN A 1 279 ? -0.162 -3.879 0.600 1.00 91.62 279 ASN A CA 1
ATOM 2011 C C . ASN A 1 279 ? -1.697 -3.916 0.665 1.00 91.62 279 ASN A C 1
ATOM 2013 O O . ASN A 1 279 ? -2.276 -4.979 0.436 1.00 91.62 279 ASN A O 1
ATOM 2017 N N . ASP A 1 280 ? -2.343 -2.772 0.902 1.00 85.75 280 ASP A N 1
ATOM 2018 C CA . ASP A 1 280 ? -3.805 -2.647 0.991 1.00 85.75 280 ASP A CA 1
ATOM 2019 C C . ASP A 1 280 ? -4.521 -3.060 -0.305 1.00 85.75 280 ASP A C 1
ATOM 2021 O O . ASP A 1 280 ? -5.648 -3.556 -0.267 1.00 85.75 280 ASP A O 1
ATOM 2025 N N . PHE A 1 281 ? -3.854 -2.914 -1.455 1.00 86.00 281 PHE A N 1
ATOM 2026 C CA . PHE A 1 281 ? -4.389 -3.290 -2.767 1.00 86.00 281 PHE A CA 1
ATOM 2027 C C . PHE A 1 281 ? -3.717 -4.532 -3.362 1.00 86.00 281 PHE A C 1
ATOM 2029 O O . PHE A 1 281 ? -3.724 -4.724 -4.578 1.00 86.00 281 PHE A O 1
ATOM 2036 N N . GLY A 1 282 ? -3.138 -5.401 -2.528 1.00 85.88 282 GLY A N 1
ATOM 2037 C CA . GLY A 1 282 ? -2.588 -6.683 -2.983 1.00 85.88 282 GLY A CA 1
ATOM 2038 C C . GLY A 1 282 ? -1.389 -6.544 -3.926 1.00 85.88 282 GLY A C 1
ATOM 2039 O O . GLY A 1 282 ? -1.146 -7.417 -4.757 1.00 85.88 282 GLY A O 1
ATOM 2040 N N . LEU A 1 283 ? -0.642 -5.449 -3.815 1.00 93.00 283 LEU A N 1
ATOM 2041 C CA . LEU A 1 283 ? 0.645 -5.242 -4.469 1.00 93.00 283 LEU A CA 1
ATOM 2042 C C . LEU A 1 283 ? 1.775 -5.441 -3.453 1.00 93.00 283 LEU A C 1
ATOM 2044 O O . LEU A 1 283 ? 1.565 -5.530 -2.238 1.00 93.00 283 LEU A O 1
ATOM 2048 N N . ARG A 1 284 ? 3.004 -5.540 -3.950 1.00 94.69 284 ARG A N 1
ATOM 2049 C CA . ARG A 1 284 ? 4.207 -5.566 -3.117 1.00 94.69 284 ARG A CA 1
ATOM 2050 C C . ARG A 1 284 ? 5.132 -4.438 -3.539 1.00 94.69 284 ARG A C 1
ATOM 2052 O O . ARG A 1 284 ? 5.703 -4.494 -4.622 1.00 94.69 284 ARG A O 1
ATOM 2059 N N . ALA A 1 285 ? 5.313 -3.452 -2.671 1.00 96.75 285 ALA A N 1
ATOM 2060 C CA . ALA A 1 285 ? 6.323 -2.420 -2.855 1.00 96.75 285 ALA A CA 1
ATOM 2061 C C . ALA A 1 285 ? 7.646 -2.849 -2.213 1.00 96.75 285 ALA A C 1
ATOM 2063 O O . ALA A 1 285 ? 7.680 -3.222 -1.037 1.00 96.75 285 ALA A O 1
ATOM 2064 N N . VAL A 1 286 ? 8.730 -2.771 -2.979 1.00 96.00 286 VAL A N 1
ATOM 2065 C CA . VAL A 1 286 ? 10.099 -2.924 -2.477 1.00 96.00 286 VAL A CA 1
ATOM 2066 C C . VAL A 1 286 ? 10.833 -1.623 -2.742 1.00 96.00 286 VAL A C 1
ATOM 2068 O O . VAL A 1 286 ? 10.955 -1.212 -3.890 1.00 96.00 286 VAL A O 1
ATOM 2071 N N . TYR A 1 287 ? 11.295 -0.963 -1.686 1.00 97.62 287 TYR A N 1
ATOM 2072 C CA . TYR A 1 287 ? 12.117 0.230 -1.801 1.00 97.62 287 TYR A CA 1
ATOM 2073 C C . TYR A 1 287 ? 13.586 -0.162 -1.963 1.00 97.62 287 TYR A C 1
ATOM 2075 O O . TYR A 1 287 ? 14.162 -0.844 -1.112 1.00 97.62 287 TYR A O 1
ATOM 2083 N N . GLU A 1 288 ? 14.194 0.261 -3.060 1.00 95.00 288 GLU A N 1
ATOM 2084 C CA . GLU A 1 288 ? 15.559 -0.093 -3.418 1.00 95.00 288 GLU A CA 1
ATOM 2085 C C . GLU A 1 288 ? 16.524 1.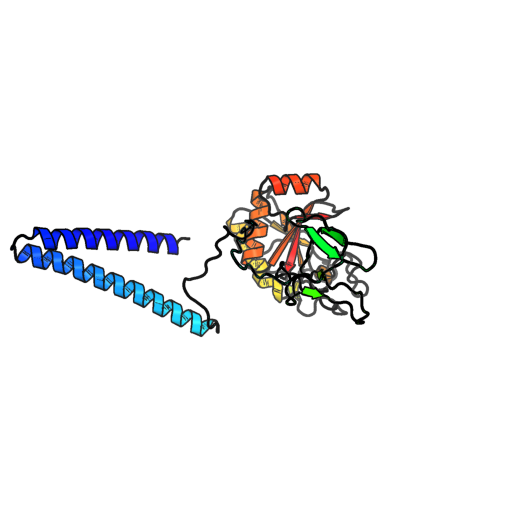027 -3.033 1.00 95.00 288 GLU A C 1
ATOM 2087 O O . GLU A 1 288 ? 16.296 2.206 -3.311 1.00 95.00 288 GLU A O 1
ATOM 2092 N N . VAL A 1 289 ? 17.621 0.656 -2.377 1.00 95.94 289 VAL A N 1
ATOM 2093 C CA . VAL A 1 289 ? 18.714 1.562 -2.005 1.00 95.94 289 VAL A CA 1
ATOM 2094 C C . VAL A 1 289 ? 20.052 0.986 -2.454 1.00 95.94 289 VAL A C 1
ATOM 2096 O O . VAL A 1 289 ? 20.201 -0.224 -2.597 1.00 95.94 289 VAL A O 1
ATOM 2099 N N . GLU A 1 290 ? 21.047 1.842 -2.663 1.00 94.56 290 GLU A N 1
ATOM 2100 C CA . GLU A 1 290 ? 22.354 1.400 -3.162 1.00 94.56 290 GLU A CA 1
ATOM 2101 C C . GLU A 1 290 ? 23.215 0.791 -2.046 1.00 94.56 290 GLU A C 1
ATOM 2103 O O . GLU A 1 290 ? 23.941 -0.178 -2.264 1.00 94.56 290 GLU A O 1
ATOM 2108 N N . LEU A 1 291 ? 23.131 1.347 -0.832 1.00 94.19 291 LEU A N 1
ATOM 2109 C CA . LEU A 1 291 ? 24.015 0.997 0.278 1.00 94.19 291 LEU A CA 1
ATOM 2110 C C . LEU A 1 291 ? 23.251 0.342 1.432 1.00 94.19 291 LEU A C 1
ATOM 2112 O O . LEU A 1 291 ? 22.214 0.840 1.872 1.00 94.19 291 LEU A O 1
ATOM 2116 N N . GLU A 1 292 ? 23.839 -0.698 2.028 1.00 93.25 292 GLU A N 1
ATOM 2117 C CA . GLU A 1 292 ? 23.287 -1.342 3.233 1.00 93.25 292 GLU A CA 1
ATOM 2118 C C . GLU A 1 292 ? 23.131 -0.343 4.393 1.00 93.25 292 GLU A C 1
ATOM 2120 O O . GLU A 1 292 ? 22.175 -0.411 5.157 1.00 93.25 292 GLU A O 1
ATOM 2125 N N . ALA A 1 293 ? 24.017 0.654 4.497 1.00 95.00 293 ALA A N 1
ATOM 2126 C CA . ALA A 1 293 ? 23.895 1.706 5.505 1.00 95.00 293 ALA A CA 1
ATOM 2127 C C . ALA A 1 293 ? 22.579 2.497 5.371 1.00 95.00 293 ALA A C 1
ATOM 2129 O O . ALA A 1 293 ? 21.933 2.780 6.377 1.00 95.00 293 ALA A O 1
ATOM 2130 N N . GLN A 1 294 ? 22.148 2.803 4.139 1.00 95.75 294 GLN A N 1
ATOM 2131 C CA . GLN A 1 294 ? 20.874 3.486 3.882 1.00 95.75 294 GLN A CA 1
ATOM 2132 C C . GLN A 1 294 ? 19.693 2.594 4.266 1.00 95.75 294 GLN A C 1
ATOM 2134 O O . GLN A 1 294 ? 18.751 3.060 4.908 1.00 95.75 294 GLN A O 1
ATOM 2139 N N . ARG A 1 295 ? 19.772 1.301 3.927 1.00 95.19 295 ARG A N 1
ATOM 2140 C CA . ARG A 1 295 ? 18.772 0.301 4.311 1.00 95.19 295 ARG A CA 1
ATOM 2141 C C . ARG A 1 295 ? 18.602 0.253 5.828 1.00 95.19 295 ARG A C 1
ATOM 2143 O O . ARG A 1 295 ? 17.481 0.362 6.318 1.00 95.19 295 ARG A O 1
ATOM 2150 N N . GLN A 1 296 ? 19.702 0.175 6.573 1.00 96.31 296 GLN A N 1
ATOM 2151 C CA . GLN A 1 296 ? 19.667 0.156 8.037 1.00 96.31 296 GLN A CA 1
ATOM 2152 C C . GLN A 1 296 ? 19.123 1.458 8.634 1.00 96.31 296 GLN A C 1
ATOM 2154 O O . GLN A 1 296 ? 18.365 1.414 9.600 1.00 96.31 296 GLN A O 1
ATOM 2159 N N . THR A 1 297 ? 19.443 2.620 8.055 1.00 96.44 297 THR A N 1
ATOM 2160 C CA . THR A 1 297 ? 18.851 3.897 8.487 1.00 96.44 297 THR A CA 1
ATOM 2161 C C . THR A 1 297 ? 17.327 3.896 8.353 1.00 96.44 297 THR A C 1
ATOM 2163 O O . THR A 1 297 ? 16.648 4.327 9.282 1.00 96.44 297 THR A O 1
ATOM 2166 N N . LEU A 1 298 ? 16.783 3.386 7.245 1.00 96.56 298 LEU A N 1
ATOM 2167 C CA . LEU A 1 298 ? 15.334 3.318 7.027 1.00 96.56 298 LEU A CA 1
ATOM 2168 C C . LEU A 1 298 ? 14.653 2.312 7.961 1.00 96.56 298 LEU A C 1
ATOM 2170 O O . LEU A 1 298 ? 13.609 2.621 8.530 1.00 96.56 298 LEU A O 1
ATOM 2174 N N . ILE A 1 299 ? 15.271 1.147 8.178 1.00 95.12 299 ILE A N 1
ATOM 2175 C CA . ILE A 1 299 ? 14.771 0.140 9.127 1.00 95.12 299 ILE A CA 1
ATOM 2176 C C . ILE A 1 299 ? 14.709 0.720 10.542 1.00 95.12 299 ILE A C 1
ATOM 2178 O O . ILE A 1 299 ? 13.679 0.627 11.207 1.00 95.12 299 ILE A O 1
ATOM 2182 N N . ASN A 1 300 ? 15.776 1.388 10.984 1.00 94.88 300 ASN A N 1
ATOM 2183 C CA . ASN A 1 300 ? 15.821 2.037 12.297 1.00 94.88 300 ASN A CA 1
ATOM 2184 C C . ASN A 1 300 ? 14.808 3.186 12.430 1.00 94.88 300 ASN A C 1
ATOM 2186 O O . ASN A 1 300 ? 14.404 3.517 13.542 1.00 94.88 300 ASN A O 1
ATOM 2190 N N . ALA A 1 301 ? 14.392 3.779 11.310 1.00 92.88 301 ALA A N 1
ATOM 2191 C CA . ALA A 1 301 ? 13.346 4.794 11.253 1.00 92.88 301 ALA A CA 1
ATOM 2192 C C . ALA A 1 301 ? 11.923 4.209 11.128 1.00 92.88 301 ALA A C 1
ATOM 2194 O O . ALA A 1 301 ? 10.964 4.968 11.020 1.00 92.88 301 ALA A O 1
ATOM 2195 N N . GLY A 1 302 ? 11.771 2.880 11.172 1.00 91.94 302 GLY A N 1
ATOM 2196 C CA . GLY A 1 302 ? 10.473 2.203 11.203 1.00 91.94 302 GLY A CA 1
ATOM 2197 C C . GLY A 1 302 ? 9.946 1.734 9.848 1.00 91.94 302 GLY A C 1
ATOM 2198 O O . GLY A 1 302 ? 8.770 1.389 9.757 1.00 91.94 302 GLY A O 1
ATOM 2199 N N . VAL A 1 303 ? 10.770 1.706 8.797 1.00 94.81 303 VAL A N 1
ATOM 2200 C CA . VAL A 1 303 ? 10.380 1.091 7.519 1.00 94.81 303 VAL A CA 1
ATOM 2201 C C . VAL A 1 303 ? 10.544 -0.436 7.600 1.00 94.81 303 VAL A C 1
ATOM 2203 O O . VAL A 1 303 ? 11.597 -0.906 8.044 1.00 94.81 303 VAL A O 1
ATOM 2206 N N . PRO A 1 304 ? 9.557 -1.249 7.170 1.00 92.50 304 PRO A N 1
ATOM 2207 C CA . PRO A 1 304 ? 9.647 -2.705 7.237 1.00 92.50 304 PRO A CA 1
ATOM 2208 C C . PRO A 1 304 ? 10.865 -3.264 6.491 1.00 92.50 304 PRO A C 1
ATOM 2210 O O . PRO A 1 304 ? 11.032 -3.057 5.290 1.00 92.50 304 PRO A O 1
ATOM 2213 N N . ALA A 1 305 ? 11.695 -4.049 7.184 1.00 92.38 305 ALA A N 1
ATOM 2214 C CA . ALA A 1 305 ? 12.929 -4.604 6.618 1.00 92.38 305 ALA A CA 1
ATOM 2215 C C . ALA A 1 305 ? 12.704 -5.528 5.407 1.00 92.38 305 ALA A C 1
ATOM 2217 O O . ALA A 1 305 ? 13.589 -5.632 4.556 1.00 92.38 305 ALA A O 1
ATOM 2218 N N . GLY A 1 306 ? 11.542 -6.190 5.334 1.00 91.19 306 GLY A N 1
ATOM 2219 C CA . GLY A 1 306 ? 11.135 -7.030 4.199 1.00 91.19 306 GLY A CA 1
ATOM 2220 C C . GLY A 1 306 ? 10.694 -6.240 2.962 1.00 91.19 306 GLY A C 1
ATOM 2221 O O . GLY A 1 306 ? 10.578 -6.812 1.885 1.00 91.19 306 GLY A O 1
ATOM 2222 N N . SER A 1 307 ? 10.491 -4.929 3.103 1.00 93.56 307 SER A N 1
ATOM 2223 C CA . SER A 1 307 ? 10.104 -4.017 2.022 1.00 93.56 307 SER A CA 1
ATOM 2224 C C . SER A 1 307 ? 11.262 -3.128 1.566 1.00 93.56 307 SER A C 1
ATOM 2226 O O . SER A 1 307 ? 11.033 -2.179 0.824 1.00 93.56 307 SER A O 1
ATOM 2228 N N . ILE A 1 308 ? 12.498 -3.409 1.998 1.00 93.81 308 ILE A N 1
ATOM 2229 C CA . ILE A 1 308 ? 13.697 -2.679 1.572 1.00 93.81 308 ILE A CA 1
ATOM 2230 C C . ILE A 1 308 ? 14.755 -3.661 1.083 1.00 93.81 308 ILE A C 1
ATOM 2232 O O . ILE A 1 308 ? 15.159 -4.571 1.816 1.00 93.81 308 ILE A O 1
ATOM 2236 N N . GLN A 1 309 ? 15.273 -3.415 -0.115 1.00 93.00 309 GLN A N 1
ATOM 2237 C CA . GLN A 1 309 ? 16.338 -4.207 -0.716 1.00 93.00 309 GLN A CA 1
ATOM 2238 C C . GLN A 1 309 ? 17.532 -3.325 -1.078 1.00 93.00 309 GLN A C 1
ATOM 2240 O O . GLN A 1 309 ? 17.382 -2.182 -1.504 1.00 93.00 309 GLN A O 1
ATOM 2245 N N . THR A 1 310 ? 18.734 -3.873 -0.914 1.00 93.44 310 THR A N 1
ATOM 2246 C CA . THR A 1 310 ? 19.952 -3.246 -1.422 1.00 93.44 310 THR A CA 1
ATOM 2247 C C . THR A 1 310 ? 20.263 -3.797 -2.806 1.00 93.44 310 THR A C 1
ATOM 2249 O O . THR A 1 310 ? 20.381 -5.012 -2.977 1.00 93.44 310 THR A O 1
ATOM 2252 N N . VAL A 1 311 ? 20.383 -2.910 -3.791 1.00 88.56 311 VAL A N 1
ATOM 2253 C CA . VAL A 1 311 ? 20.669 -3.263 -5.184 1.00 88.56 311 VAL A CA 1
ATOM 2254 C C . VAL A 1 311 ? 21.878 -2.461 -5.645 1.00 88.56 311 VAL A C 1
ATOM 2256 O O . VAL A 1 311 ? 21.897 -1.232 -5.587 1.00 88.56 311 VAL A O 1
ATOM 2259 N N . ALA A 1 312 ? 22.922 -3.169 -6.073 1.00 85.56 312 ALA A N 1
ATOM 2260 C CA . ALA A 1 312 ? 24.130 -2.533 -6.577 1.00 85.56 312 ALA A CA 1
ATOM 2261 C C . ALA A 1 312 ? 23.850 -1.841 -7.921 1.00 85.56 312 ALA A C 1
ATOM 2263 O O . ALA A 1 312 ? 23.122 -2.375 -8.753 1.00 85.56 312 ALA A O 1
ATOM 2264 N N . HIS A 1 313 ? 24.491 -0.691 -8.149 1.00 82.06 313 HIS A N 1
ATOM 2265 C CA . HIS A 1 313 ? 24.444 0.057 -9.414 1.00 82.06 313 HIS A CA 1
ATOM 2266 C C . HIS A 1 313 ? 23.088 0.681 -9.781 1.00 82.06 313 HIS A C 1
ATOM 2268 O O . HIS A 1 313 ? 22.853 0.982 -10.953 1.00 82.06 313 HIS A O 1
ATOM 2274 N N . ILE A 1 314 ? 22.217 0.945 -8.803 1.00 84.19 314 ILE A N 1
ATOM 2275 C CA . ILE A 1 314 ? 21.041 1.787 -9.046 1.00 84.19 314 ILE A CA 1
ATOM 2276 C C . ILE A 1 314 ? 21.455 3.257 -9.171 1.00 84.19 314 ILE A C 1
ATOM 2278 O O . ILE A 1 314 ? 22.330 3.741 -8.458 1.00 84.19 314 ILE A O 1
ATOM 2282 N N . THR A 1 315 ? 20.816 3.993 -10.080 1.00 84.00 315 THR A N 1
ATOM 2283 C CA . THR A 1 315 ? 21.130 5.418 -10.301 1.00 84.00 315 THR A CA 1
ATOM 2284 C C . THR A 1 315 ? 20.544 6.328 -9.222 1.00 84.00 315 THR A C 1
ATOM 2286 O O . THR A 1 315 ? 21.087 7.398 -8.948 1.00 84.00 315 THR A O 1
ATOM 2289 N N . ALA A 1 316 ? 19.433 5.911 -8.616 1.00 89.62 316 ALA A N 1
ATOM 2290 C CA . ALA A 1 316 ? 18.796 6.563 -7.484 1.00 89.62 316 ALA A CA 1
ATOM 2291 C C . ALA A 1 316 ? 17.852 5.576 -6.773 1.00 89.62 316 ALA A C 1
ATOM 2293 O O . ALA A 1 316 ? 17.314 4.678 -7.428 1.00 89.62 316 ALA A O 1
ATOM 2294 N N . PRO A 1 317 ? 17.588 5.767 -5.468 1.00 94.88 317 PRO A N 1
ATOM 2295 C CA . PRO A 1 317 ? 16.555 5.019 -4.766 1.00 94.88 317 PRO A CA 1
ATOM 2296 C C . PRO A 1 317 ? 15.169 5.216 -5.383 1.00 94.88 317 PRO A C 1
ATOM 2298 O O . PRO A 1 317 ? 14.791 6.339 -5.740 1.00 94.88 317 PRO A O 1
ATOM 2301 N N . HIS A 1 318 ? 14.415 4.132 -5.493 1.00 95.06 318 HIS A N 1
ATOM 2302 C CA . HIS A 1 318 ? 13.067 4.090 -6.057 1.00 95.06 318 HIS A CA 1
ATOM 2303 C C . HIS A 1 318 ? 12.321 2.867 -5.512 1.00 95.06 318 HIS A C 1
ATOM 2305 O O . HIS A 1 318 ? 12.890 2.055 -4.784 1.00 95.06 318 HIS A O 1
ATOM 2311 N N . PHE A 1 319 ? 11.037 2.751 -5.829 1.00 97.00 319 PHE A N 1
ATOM 2312 C CA . PHE A 1 319 ? 10.258 1.552 -5.554 1.00 97.00 319 PHE A CA 1
ATOM 2313 C C . PHE A 1 319 ? 10.164 0.681 -6.789 1.00 97.00 319 PHE A C 1
ATOM 2315 O O . PHE A 1 319 ? 9.826 1.187 -7.853 1.00 97.00 319 PHE A O 1
ATOM 2322 N N . SER A 1 320 ? 10.292 -0.620 -6.585 1.00 94.56 320 SER A N 1
ATOM 2323 C CA . SER A 1 320 ? 9.789 -1.637 -7.495 1.00 94.56 320 SER A CA 1
ATOM 2324 C C . SER A 1 320 ? 8.444 -2.132 -6.961 1.00 94.56 320 SER A C 1
ATOM 2326 O O . SER A 1 320 ? 8.370 -2.726 -5.877 1.00 94.56 320 SER A O 1
ATOM 2328 N N . ILE A 1 321 ? 7.359 -1.843 -7.682 1.00 96.44 321 ILE A N 1
ATOM 2329 C CA . ILE A 1 321 ? 5.995 -2.250 -7.322 1.00 96.44 321 ILE A CA 1
ATOM 2330 C C . ILE A 1 321 ? 5.635 -3.497 -8.119 1.00 96.44 321 ILE A C 1
ATOM 2332 O O . ILE A 1 321 ? 5.529 -3.454 -9.343 1.00 96.44 321 ILE A O 1
ATOM 2336 N N . TYR A 1 322 ? 5.427 -4.608 -7.422 1.00 92.12 322 TYR A N 1
ATOM 2337 C CA . TYR A 1 322 ? 5.146 -5.911 -8.009 1.00 92.12 322 TYR A CA 1
ATOM 2338 C C . TYR A 1 322 ? 3.687 -6.311 -7.820 1.00 92.12 322 TYR A C 1
ATOM 2340 O O . TYR A 1 322 ? 3.070 -6.030 -6.787 1.00 92.12 322 TYR A O 1
ATOM 2348 N N . LYS A 1 323 ? 3.178 -7.072 -8.787 1.00 88.06 323 LYS A N 1
ATOM 2349 C CA . LYS A 1 323 ? 2.047 -7.973 -8.566 1.00 88.06 323 LYS A CA 1
ATOM 2350 C C . LYS A 1 323 ? 2.377 -8.977 -7.447 1.00 88.06 323 LYS A C 1
ATOM 2352 O O . LYS A 1 323 ? 3.496 -9.494 -7.428 1.00 88.06 323 LYS A O 1
ATOM 2357 N N . ARG A 1 324 ? 1.423 -9.253 -6.552 1.00 82.06 324 ARG A N 1
ATOM 2358 C CA . ARG A 1 324 ? 1.487 -10.416 -5.650 1.00 82.06 324 ARG A CA 1
ATOM 2359 C C . ARG A 1 324 ? 0.999 -11.690 -6.332 1.00 82.06 324 ARG A C 1
ATOM 2361 O O . ARG A 1 324 ? 0.065 -11.604 -7.163 1.00 82.06 324 ARG A O 1
#